Protein AF-0000000077381560 (afdb_homodimer)

Organism: NCBI:txid30044

pLDDT: mean 88.65, std 16.8, range [40.41, 98.88]

Structure (mmCIF, N/CA/C/O backbone):
data_AF-0000000077381560-model_v1
#
loop_
_entity.id
_entity.type
_entity.pdbx_description
1 polymer 'MARVEL domain-containing protein'
#
loop_
_atom_site.group_PDB
_atom_site.id
_atom_site.type_symbol
_atom_site.label_atom_id
_atom_site.label_alt_id
_atom_site.label_comp_id
_atom_site.label_asym_id
_atom_site.label_entity_id
_atom_site.label_seq_id
_atom_site.pdbx_PDB_ins_code
_atom_site.Cartn_x
_atom_site.Cartn_y
_atom_site.Cartn_z
_atom_site.occupancy
_atom_site.B_iso_or_equiv
_atom_site.auth_seq_id
_atom_site.auth_comp_id
_atom_site.auth_asym_id
_atom_site.auth_atom_id
_atom_site.pdbx_PDB_model_num
ATOM 1 N N . MET A 1 1 ? 10.578 18.156 76.75 1 40.41 1 MET A N 1
ATOM 2 C CA . MET A 1 1 ? 10.016 17.141 75.875 1 40.41 1 MET A CA 1
ATOM 3 C C . MET A 1 1 ? 10.367 17.422 74.438 1 40.41 1 MET A C 1
ATOM 5 O O . MET A 1 1 ? 10.406 18.594 74 1 40.41 1 MET A O 1
ATOM 9 N N . SER A 1 2 ? 11.094 16.453 73.438 1 48.56 2 SER A N 1
ATOM 10 C CA . SER A 1 2 ? 11.68 16.266 72.125 1 48.56 2 SER A CA 1
ATOM 11 C C . SER A 1 2 ? 10.617 16.266 71.062 1 48.56 2 SER A C 1
ATOM 13 O O . SER A 1 2 ? 10.531 15.336 70.25 1 48.56 2 SER A O 1
ATOM 15 N N . HIS A 1 3 ? 9.867 17.25 70.688 1 50.06 3 HIS A N 1
ATOM 16 C CA . HIS A 1 3 ? 8.891 17.016 69.625 1 50.06 3 HIS A CA 1
ATOM 17 C C . HIS A 1 3 ? 9.578 16.734 68.312 1 50.06 3 HIS A C 1
ATOM 19 O O . HIS A 1 3 ? 10.305 17.594 67.812 1 50.06 3 HIS A O 1
ATOM 25 N N . SER A 1 4 ? 9.898 15.414 67.938 1 51.66 4 SER A N 1
ATOM 26 C CA . SER A 1 4 ? 10.445 14.938 66.625 1 51.66 4 SER A CA 1
ATOM 27 C C . SER A 1 4 ? 9.461 15.156 65.5 1 51.66 4 SER A C 1
ATOM 29 O O . SER A 1 4 ? 8.312 14.703 65.562 1 51.66 4 SER A O 1
ATOM 31 N N . VAL A 1 5 ? 9.578 16.219 64.688 1 60.28 5 VAL A N 1
ATOM 32 C CA . VAL A 1 5 ? 8.805 16.5 63.469 1 60.28 5 VAL A CA 1
ATOM 33 C C . VAL A 1 5 ? 9.219 15.539 62.375 1 60.28 5 VAL A C 1
ATOM 35 O O . VAL A 1 5 ? 10.398 15.445 62.031 1 60.28 5 VAL A O 1
ATOM 38 N N . THR A 1 6 ? 8.555 14.352 62.219 1 46.56 6 THR A N 1
ATOM 39 C CA . THR A 1 6 ? 8.742 13.398 61.125 1 46.56 6 THR A CA 1
ATOM 40 C C . THR A 1 6 ? 8.266 13.992 59.781 1 46.56 6 THR A C 1
ATOM 42 O O . THR A 1 6 ? 7.094 14.344 59.656 1 46.56 6 THR A O 1
ATOM 45 N N . ILE A 1 7 ? 9.031 14.609 59 1 54.12 7 ILE A N 1
ATOM 46 C CA . ILE A 1 7 ? 8.75 15.078 57.625 1 54.12 7 ILE A CA 1
ATOM 47 C C . ILE A 1 7 ? 8.555 13.875 56.719 1 54.12 7 ILE A C 1
ATOM 49 O O . ILE A 1 7 ? 9.461 13.055 56.562 1 54.12 7 ILE A O 1
ATOM 53 N N . THR A 1 8 ? 7.332 13.305 56.562 1 43.94 8 THR A N 1
ATOM 54 C CA . THR A 1 8 ? 7.059 12.25 55.594 1 43.94 8 THR A CA 1
ATOM 55 C C . THR A 1 8 ? 7.125 12.789 54.156 1 43.94 8 THR A C 1
ATOM 57 O O . THR A 1 8 ? 6.383 13.711 53.812 1 43.94 8 THR A O 1
ATOM 60 N N . ARG A 1 9 ? 8.227 12.758 53.469 1 51.56 9 ARG A N 1
ATOM 61 C CA . ARG A 1 9 ? 8.32 13.078 52.062 1 51.56 9 ARG A CA 1
ATOM 62 C C . ARG A 1 9 ? 7.57 12.062 51.219 1 51.56 9 ARG A C 1
ATOM 64 O O . ARG A 1 9 ? 7.871 10.867 51.25 1 51.56 9 ARG A O 1
ATOM 71 N N . THR A 1 10 ? 6.289 12.188 51 1 46.66 10 THR A N 1
ATOM 72 C CA . THR A 1 10 ? 5.602 11.328 50.031 1 46.66 10 THR A CA 1
ATOM 73 C C . THR A 1 10 ? 6.254 11.422 48.656 1 46.66 10 THR A C 1
ATOM 75 O O . THR A 1 10 ? 6.301 12.5 48.062 1 46.66 10 THR A O 1
ATOM 78 N N . THR A 1 11 ? 7.312 10.734 48.406 1 44.41 11 THR A N 1
ATOM 79 C CA . THR A 1 11 ? 7.809 10.609 47.031 1 44.41 11 THR A CA 1
ATOM 80 C C . THR A 1 11 ? 6.75 9.992 46.125 1 44.41 11 THR A C 1
ATOM 82 O O . THR A 1 11 ? 6.246 8.906 46.406 1 44.41 11 THR A O 1
ATOM 85 N N . THR A 1 12 ? 5.695 10.727 45.688 1 44.84 12 THR A N 1
ATOM 86 C CA . THR A 1 12 ? 4.887 10.188 44.594 1 44.84 12 THR A CA 1
ATOM 87 C C . THR A 1 12 ? 5.773 9.562 43.531 1 44.84 12 THR A C 1
ATOM 89 O O . THR A 1 12 ? 6.637 10.234 42.969 1 44.84 12 THR A O 1
ATOM 92 N N . SER A 1 13 ? 6.238 8.398 43.688 1 44.41 13 SER A N 1
ATOM 93 C CA . SER A 1 13 ? 6.867 7.695 42.594 1 44.41 13 SER A CA 1
ATOM 94 C C . SER A 1 13 ? 5.984 7.734 41.344 1 44.41 13 SER A C 1
ATOM 96 O O . SER A 1 13 ? 4.828 7.312 41.375 1 44.41 13 SER A O 1
ATOM 98 N N . THR A 1 14 ? 5.848 8.883 40.656 1 46.22 14 THR A N 1
ATOM 99 C CA . THR A 1 14 ? 5.238 8.781 39.344 1 46.22 14 THR A CA 1
ATOM 100 C C . THR A 1 14 ? 5.734 7.535 38.625 1 46.22 14 THR A C 1
ATOM 102 O O . THR A 1 14 ? 6.938 7.387 38.375 1 46.22 14 THR A O 1
ATOM 105 N N . THR A 1 15 ? 5.312 6.387 39.062 1 42.81 15 THR A N 1
ATOM 106 C CA . THR A 1 15 ? 5.551 5.258 38.156 1 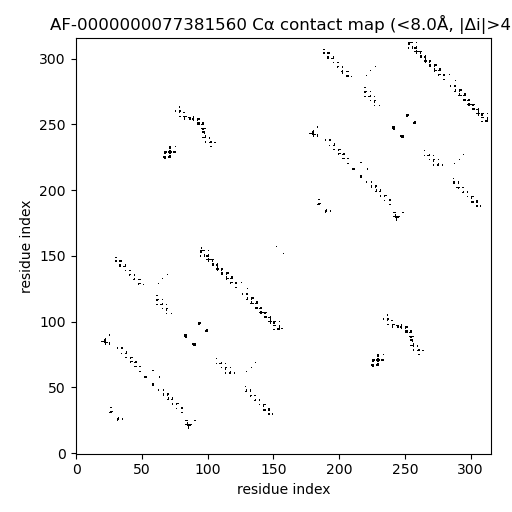42.81 15 THR A CA 1
ATOM 107 C C . THR A 1 15 ? 5.387 5.676 36.688 1 42.81 15 THR A C 1
ATOM 109 O O . THR A 1 15 ? 4.328 6.164 36.312 1 42.81 15 THR A O 1
ATOM 112 N N . ASN A 1 16 ? 6.297 6.41 36.156 1 41.84 16 ASN A N 1
ATOM 113 C CA . ASN A 1 16 ? 6.367 6.645 34.719 1 41.84 16 ASN A CA 1
ATOM 114 C C . ASN A 1 16 ? 5.969 5.402 33.906 1 41.84 16 ASN A C 1
ATOM 116 O O . ASN A 1 16 ? 6.809 4.551 33.625 1 41.84 16 ASN A O 1
ATOM 120 N N . THR A 1 17 ? 5 4.637 34.281 1 40.69 17 THR A N 1
ATOM 121 C CA . THR A 1 17 ? 4.574 3.551 33.406 1 40.69 17 THR A CA 1
ATOM 122 C C . THR A 1 17 ? 4.434 4.039 31.969 1 40.69 17 THR A C 1
ATOM 124 O O . THR A 1 17 ? 3.652 4.953 31.688 1 40.69 17 THR A O 1
ATOM 127 N N . SER A 1 18 ? 5.488 4.172 31.234 1 45.81 18 SER A N 1
ATOM 128 C CA . SER A 1 18 ? 5.52 4.492 29.812 1 45.81 18 SER A CA 1
ATOM 129 C C . SER A 1 18 ? 4.363 3.83 29.062 1 45.81 18 SER A C 1
ATOM 131 O O . SER A 1 18 ? 4.422 2.641 28.75 1 45.81 18 SER A O 1
ATOM 133 N N . TYR A 1 19 ? 3.107 3.947 29.5 1 50.31 19 TYR A N 1
ATOM 134 C CA . TYR A 1 19 ? 1.966 3.371 28.797 1 50.31 19 TYR A CA 1
ATOM 135 C C . TYR A 1 19 ? 1.865 3.918 27.375 1 50.31 19 TYR A C 1
ATOM 137 O O . TYR A 1 19 ? 2.264 5.055 27.109 1 50.31 19 TYR A O 1
ATOM 145 N N . ILE A 1 20 ? 2.031 3.039 26.375 1 58.97 20 ILE A N 1
ATOM 146 C CA . ILE A 1 20 ? 1.717 3.428 25.016 1 58.97 20 ILE A CA 1
ATOM 147 C C . ILE A 1 20 ? 0.296 3.984 24.938 1 58.97 20 ILE A C 1
ATOM 149 O O . ILE A 1 20 ? -0.656 3.326 25.375 1 58.97 20 ILE A O 1
ATOM 153 N N . VAL A 1 21 ? 0.09 5.223 25.031 1 67.38 21 VAL A N 1
ATOM 154 C CA . VAL A 1 21 ? -1.206 5.871 24.859 1 67.38 21 VAL A CA 1
ATOM 155 C C . VAL A 1 21 ? -1.712 5.645 23.438 1 67.38 21 VAL A C 1
ATOM 157 O O . VAL A 1 21 ? -1.069 6.059 22.469 1 67.38 21 VAL A O 1
ATOM 160 N N . LEU A 1 22 ? -2.629 4.684 23.312 1 75 22 LEU A N 1
ATOM 161 C CA . LEU A 1 22 ? -3.305 4.453 22.047 1 75 22 LEU A CA 1
ATOM 162 C C . LEU A 1 22 ? -4.484 5.406 21.875 1 75 22 LEU A C 1
ATOM 164 O O . LEU A 1 22 ? -5.203 5.684 22.844 1 75 22 LEU A O 1
ATOM 168 N N . ASN A 1 23 ? -4.562 6.059 20.688 1 86.12 23 ASN A N 1
ATOM 169 C CA . ASN A 1 23 ? -5.691 6.891 20.281 1 86.12 23 ASN A CA 1
ATOM 170 C C . ASN A 1 23 ? -6.926 6.047 19.984 1 86.12 23 ASN A C 1
ATOM 172 O O . ASN A 1 23 ? -7.348 5.957 18.828 1 86.12 23 ASN A O 1
ATOM 176 N N . THR A 1 24 ? -7.555 5.508 21.016 1 85.69 24 THR A N 1
ATOM 177 C CA . THR A 1 24 ? -8.719 4.66 20.797 1 85.69 24 THR A CA 1
ATOM 178 C C . THR A 1 24 ? -9.906 5.488 20.328 1 85.69 24 THR A C 1
ATOM 180 O O . THR A 1 24 ? -10.867 4.945 19.766 1 85.69 24 THR A O 1
ATOM 183 N N . GLY A 1 25 ? -9.922 6.73 20.609 1 89.06 25 GLY A N 1
ATOM 184 C CA . GLY A 1 25 ? -10.961 7.621 20.125 1 89.06 25 GLY A CA 1
ATOM 185 C C . GLY A 1 25 ? -11.109 7.605 18.609 1 89.06 25 GLY A C 1
ATOM 186 O O . GLY A 1 25 ? -12.195 7.832 18.078 1 89.06 25 GLY A O 1
ATOM 187 N N . TYR A 1 26 ? -10.023 7.266 17.984 1 92.44 26 TYR A N 1
ATOM 188 C CA . TYR A 1 26 ? -10.055 7.23 16.531 1 92.44 26 TYR A CA 1
ATOM 189 C C . TYR A 1 26 ? -10.992 6.141 16.031 1 92.44 26 TYR A C 1
ATOM 191 O O . TYR A 1 26 ? -11.648 6.305 15 1 92.44 26 TYR A O 1
ATOM 199 N N . LEU A 1 27 ? -11.125 5.059 16.734 1 93.81 27 LEU A N 1
ATOM 200 C CA . LEU A 1 27 ? -11.961 3.943 16.297 1 93.81 27 LEU A CA 1
ATOM 201 C C . LEU A 1 27 ? -13.438 4.238 16.562 1 93.81 27 LEU A C 1
ATOM 203 O O . LEU A 1 27 ? -14.312 3.467 16.156 1 93.81 27 LEU A O 1
ATOM 207 N N . LYS A 1 28 ? -13.711 5.324 17.141 1 94.44 28 LYS A N 1
ATOM 208 C CA . LYS A 1 28 ? -15.086 5.754 17.359 1 94.44 28 LYS A CA 1
ATOM 209 C C . LYS A 1 28 ? -15.547 6.703 16.25 1 94.44 28 LYS A C 1
ATOM 211 O O . LYS A 1 28 ? -16.734 6.973 16.125 1 94.44 28 LYS A O 1
ATOM 216 N N . THR A 1 29 ? -14.648 7.188 15.516 1 95.31 29 THR A N 1
ATOM 217 C CA . THR A 1 29 ? -14.984 8.047 14.391 1 95.31 29 THR A CA 1
ATOM 218 C C . THR A 1 29 ? -15.438 7.223 13.195 1 95.31 29 THR A C 1
ATOM 220 O O . THR A 1 29 ? -15.109 6.039 13.094 1 95.31 29 THR A O 1
ATOM 223 N N . PHE A 1 30 ? -16.172 7.762 12.367 1 95.88 30 PHE A N 1
ATOM 224 C CA . PHE A 1 30 ? -16.672 7.066 11.188 1 95.88 30 PHE A CA 1
ATOM 225 C C . PHE A 1 30 ? -15.516 6.652 10.273 1 95.88 30 PHE A C 1
ATOM 227 O O . PHE A 1 30 ? -15.445 5.504 9.836 1 95.88 30 PHE A O 1
ATOM 234 N N . PRO A 1 31 ? -14.562 7.551 9.977 1 96.5 31 PRO A N 1
ATOM 235 C CA . PRO A 1 31 ? -13.43 7.141 9.156 1 96.5 31 PRO A CA 1
ATOM 236 C C . PRO A 1 31 ? -12.617 6.012 9.789 1 96.5 31 PRO A C 1
ATOM 238 O O . PRO A 1 31 ? -12.125 5.129 9.078 1 96.5 31 PRO A O 1
ATOM 241 N N . GLY A 1 32 ? -12.461 6.055 11.086 1 97 32 GLY A N 1
ATOM 242 C CA . GLY A 1 32 ? -11.734 5.004 11.781 1 97 32 GLY A CA 1
ATOM 243 C C . GLY A 1 32 ? -12.406 3.645 11.672 1 97 32 GLY A C 1
ATOM 244 O O . GLY A 1 32 ? -11.742 2.637 11.438 1 97 32 GLY A O 1
ATOM 245 N N . ILE A 1 33 ? -13.688 3.633 11.844 1 97.56 33 ILE A N 1
ATOM 246 C CA . ILE A 1 33 ? -14.453 2.396 11.742 1 97.56 33 ILE A CA 1
ATOM 247 C C . ILE A 1 33 ? -14.359 1.845 10.32 1 97.56 33 ILE A C 1
ATOM 249 O O . ILE A 1 33 ? -14.211 0.637 10.125 1 97.56 33 ILE A O 1
ATOM 253 N N . LEU A 1 34 ? -14.453 2.701 9.375 1 98.12 34 LEU A N 1
ATOM 254 C CA . LEU A 1 34 ? -14.336 2.283 7.984 1 98.12 34 LEU A CA 1
ATOM 255 C C . LEU A 1 34 ? -12.992 1.617 7.723 1 98.12 34 LEU A C 1
ATOM 257 O O . LEU A 1 34 ? -12.93 0.552 7.105 1 98.12 34 LEU A O 1
ATOM 261 N N . LYS A 1 35 ? -11.953 2.225 8.18 1 98.5 35 LYS A N 1
ATOM 262 C CA . LYS A 1 35 ? -10.617 1.659 7.988 1 98.5 35 LYS A CA 1
ATOM 263 C C . LYS A 1 35 ? -10.492 0.298 8.664 1 98.5 35 LYS A C 1
ATOM 265 O O . LYS A 1 35 ? -9.82 -0.598 8.148 1 98.5 35 LYS A O 1
ATOM 270 N N . LEU A 1 36 ? -11.133 0.193 9.789 1 98.31 36 LEU 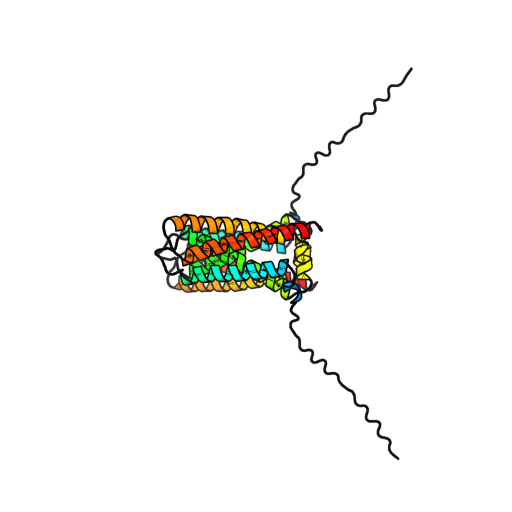A N 1
ATOM 271 C CA . LEU A 1 36 ? -11.102 -1.08 10.5 1 98.31 36 LEU A CA 1
ATOM 272 C C . LEU A 1 36 ? -11.789 -2.174 9.688 1 98.31 36 LEU A C 1
ATOM 274 O O . LEU A 1 36 ? -11.25 -3.275 9.547 1 98.31 36 LEU A O 1
ATOM 278 N N . PHE A 1 37 ? -12.938 -1.918 9.18 1 98.69 37 PHE A N 1
ATOM 279 C CA . PHE A 1 37 ? -13.664 -2.896 8.375 1 98.69 37 PHE A CA 1
ATOM 280 C C . PHE A 1 37 ? -12.898 -3.217 7.098 1 98.69 37 PHE A C 1
ATOM 282 O O . PHE A 1 37 ? -12.852 -4.371 6.672 1 98.69 37 PHE A O 1
ATOM 289 N N . GLN A 1 38 ? -12.359 -2.164 6.469 1 98.88 38 GLN A N 1
ATOM 290 C CA . GLN A 1 38 ? -11.531 -2.379 5.289 1 98.88 38 GLN A CA 1
ATOM 291 C C . GLN A 1 38 ? -10.398 -3.355 5.586 1 98.88 38 GLN A C 1
ATOM 293 O O . GLN A 1 38 ? -10.125 -4.258 4.793 1 98.88 38 GLN A O 1
ATOM 298 N N . LEU A 1 39 ? -9.781 -3.186 6.734 1 98.81 39 LEU A N 1
ATOM 299 C CA . LEU A 1 39 ? -8.664 -4.031 7.125 1 98.81 39 LEU A CA 1
ATOM 300 C C . LEU A 1 39 ? -9.125 -5.465 7.375 1 98.81 39 LEU A C 1
ATOM 302 O O . LEU A 1 39 ? -8.5 -6.414 6.898 1 98.81 39 LEU A O 1
ATOM 306 N N . ILE A 1 40 ? -10.195 -5.609 8.086 1 98.81 40 ILE A N 1
ATOM 307 C CA . ILE A 1 40 ? -10.711 -6.93 8.43 1 98.81 40 ILE A CA 1
ATOM 308 C C . ILE A 1 40 ? -11.07 -7.688 7.152 1 98.81 40 ILE A C 1
ATOM 310 O O . ILE A 1 40 ? -10.711 -8.859 6.996 1 98.81 40 ILE A O 1
ATOM 314 N N . ILE A 1 41 ? -11.75 -7.031 6.281 1 98.88 41 ILE A N 1
ATOM 315 C CA . ILE A 1 41 ? -12.133 -7.66 5.023 1 98.88 41 ILE A CA 1
ATOM 316 C C . ILE A 1 41 ? -10.883 -8 4.215 1 98.88 41 ILE A C 1
ATOM 318 O O . ILE A 1 41 ? -10.797 -9.078 3.617 1 98.88 41 ILE A O 1
ATOM 322 N N . GLY A 1 42 ? -9.914 -7.062 4.152 1 98.81 42 GLY A N 1
ATOM 323 C CA . GLY A 1 42 ? -8.656 -7.344 3.473 1 98.81 42 GLY A CA 1
ATOM 324 C C . GLY A 1 42 ? -7.957 -8.586 4 1 98.81 42 GLY A C 1
ATOM 325 O O . GLY A 1 42 ? -7.492 -9.422 3.223 1 98.81 42 GLY A O 1
ATOM 326 N N . VAL A 1 43 ? -7.902 -8.734 5.32 1 98.75 43 VAL A N 1
ATOM 327 C CA . VAL A 1 43 ? -7.281 -9.898 5.949 1 98.75 43 VAL A CA 1
ATOM 328 C C . VAL A 1 43 ? -8.031 -11.164 5.547 1 98.75 43 VAL A C 1
ATOM 330 O O . VAL A 1 43 ? -7.41 -12.188 5.238 1 98.75 43 VAL A O 1
ATOM 333 N N . ALA A 1 44 ? -9.328 -11.102 5.527 1 98.69 44 ALA A N 1
ATOM 334 C CA . ALA A 1 44 ? -10.133 -12.25 5.141 1 98.69 44 ALA A CA 1
ATOM 335 C C . ALA A 1 44 ? -9.836 -12.68 3.707 1 98.69 44 ALA A C 1
ATOM 337 O O . ALA A 1 44 ? -9.609 -13.859 3.438 1 98.69 44 ALA A O 1
ATOM 338 N N . VAL A 1 45 ? -9.805 -11.711 2.775 1 98.69 45 VAL A N 1
ATOM 339 C CA . VAL A 1 45 ? -9.578 -12.008 1.363 1 98.69 45 VAL A CA 1
ATOM 340 C C . VAL A 1 45 ? -8.188 -12.609 1.174 1 98.69 45 VAL A C 1
ATOM 342 O O . VAL A 1 45 ? -8.031 -13.633 0.504 1 98.69 45 VAL A O 1
ATOM 345 N N . VAL A 1 46 ? -7.172 -12.008 1.789 1 98.5 46 VAL A N 1
ATOM 346 C CA . VAL A 1 46 ? -5.797 -12.477 1.644 1 98.5 46 VAL A CA 1
ATOM 347 C C . VAL A 1 46 ? -5.656 -13.875 2.24 1 98.5 46 VAL A C 1
ATOM 349 O O . VAL A 1 46 ? -4.957 -14.727 1.686 1 98.5 46 VAL A O 1
ATOM 352 N N . THR A 1 47 ? -6.332 -14.078 3.402 1 98.12 47 THR A N 1
ATOM 353 C CA . THR A 1 47 ? -6.289 -15.391 4.035 1 98.12 47 THR A CA 1
ATOM 354 C C . THR A 1 47 ? -6.91 -16.453 3.131 1 98.12 47 THR A C 1
ATOM 356 O O . THR A 1 47 ? -6.352 -17.531 2.961 1 98.12 47 THR A O 1
ATOM 359 N N . ILE A 1 48 ? -8.016 -16.172 2.504 1 97.06 48 ILE A N 1
ATOM 360 C CA . ILE A 1 48 ? -8.695 -17.094 1.597 1 97.06 48 ILE A CA 1
ATOM 361 C C . ILE A 1 48 ? -7.773 -17.422 0.427 1 97.06 48 ILE A C 1
ATOM 363 O O . ILE A 1 48 ? -7.625 -18.594 0.065 1 97.06 48 ILE A O 1
ATOM 367 N N . LEU A 1 49 ? -7.148 -16.453 -0.188 1 96.19 49 LEU A N 1
ATOM 368 C CA . LEU A 1 49 ? -6.285 -16.656 -1.344 1 96.19 49 LEU A CA 1
ATOM 369 C C . LEU A 1 49 ? -5.02 -17.422 -0.946 1 96.19 49 LEU A C 1
ATOM 371 O O . LEU A 1 49 ? -4.543 -18.281 -1.694 1 96.19 49 LEU A O 1
ATOM 375 N N . ALA A 1 50 ? -4.539 -17.156 0.295 1 95.5 50 ALA A N 1
ATOM 376 C CA . ALA A 1 50 ? -3.326 -17.812 0.779 1 95.5 50 ALA A CA 1
ATOM 377 C C . ALA A 1 50 ? -3.561 -19.297 1.014 1 95.5 50 ALA A C 1
ATOM 379 O O . ALA A 1 50 ? -2.711 -20.125 0.68 1 95.5 50 ALA A O 1
ATOM 380 N N . ILE A 1 51 ? -4.668 -19.656 1.532 1 94.75 51 ILE A N 1
ATOM 381 C CA . ILE A 1 51 ? -4.984 -21.047 1.847 1 94.75 51 ILE A CA 1
ATOM 382 C C . ILE A 1 51 ? -5.172 -21.828 0.555 1 94.75 51 ILE A C 1
ATOM 384 O O . ILE A 1 51 ? -4.824 -23.016 0.489 1 94.75 51 ILE A O 1
ATOM 388 N N . ASN A 1 52 ? -5.602 -21.188 -0.501 1 91.25 52 ASN A N 1
ATOM 389 C CA . ASN A 1 52 ? -5.914 -21.891 -1.745 1 91.25 52 ASN A CA 1
ATOM 390 C C . ASN A 1 52 ? -4.789 -21.734 -2.768 1 91.25 52 ASN A C 1
ATOM 392 O O . ASN A 1 52 ? -4.961 -22.078 -3.939 1 91.25 52 ASN A O 1
ATOM 396 N N . TYR A 1 53 ? -3.719 -21.172 -2.373 1 87.38 53 TYR A N 1
ATOM 397 C CA . TYR A 1 53 ? -2.619 -20.859 -3.277 1 87.38 53 TYR A CA 1
ATOM 398 C C . TYR A 1 53 ? -2.049 -22.125 -3.914 1 87.38 53 TYR A C 1
ATOM 400 O O . TYR A 1 53 ? -1.673 -22.109 -5.09 1 87.38 53 TYR A O 1
ATOM 408 N N . ASN A 1 54 ? -2.02 -23.234 -3.279 1 82.38 54 ASN A N 1
ATOM 409 C CA . ASN A 1 54 ? -1.403 -24.453 -3.783 1 82.38 54 ASN A CA 1
ATOM 410 C C . ASN A 1 54 ? -2.348 -25.219 -4.703 1 82.38 54 ASN A C 1
ATOM 412 O O . ASN A 1 54 ? -1.979 -26.266 -5.258 1 82.38 54 ASN A O 1
ATOM 416 N N . ASN A 1 55 ? -3.459 -24.641 -4.871 1 78.62 55 ASN A N 1
ATOM 417 C CA . ASN A 1 55 ? -4.387 -25.266 -5.801 1 78.62 55 ASN A CA 1
ATOM 418 C C . ASN A 1 55 ? -4.141 -24.812 -7.238 1 78.62 55 ASN A C 1
ATOM 420 O O . ASN A 1 55 ? -4.844 -23.938 -7.742 1 78.62 55 ASN A O 1
ATOM 424 N N . THR A 1 56 ? -3.254 -25.469 -7.93 1 72 56 THR A N 1
ATOM 425 C CA . THR A 1 56 ? -2.719 -25.062 -9.227 1 72 56 THR A CA 1
ATOM 426 C C . THR A 1 56 ? -3.807 -25.094 -10.289 1 72 56 THR A C 1
ATOM 428 O O . THR A 1 56 ? -3.715 -24.391 -11.305 1 72 56 THR A O 1
ATOM 431 N N . ARG A 1 57 ? -4.805 -25.859 -10.078 1 73.75 57 ARG A N 1
ATOM 432 C CA . ARG A 1 57 ? -5.867 -26.016 -11.062 1 73.75 57 ARG A CA 1
ATOM 433 C C . ARG A 1 57 ? -6.629 -24.703 -11.258 1 73.75 57 ARG A C 1
ATOM 435 O O . ARG A 1 57 ? -7.082 -24.406 -12.359 1 73.75 57 ARG A O 1
ATOM 442 N N . TYR A 1 58 ? -6.594 -23.844 -10.227 1 72.5 58 TYR A N 1
ATOM 443 C CA . TYR A 1 58 ? -7.48 -22.688 -10.266 1 72.5 58 TYR A CA 1
ATOM 444 C C . TYR A 1 58 ? -6.684 -21.391 -10.25 1 72.5 58 TYR A C 1
ATOM 446 O O . TYR A 1 58 ? -7.176 -20.359 -10.695 1 72.5 58 TYR A O 1
ATOM 454 N N . TYR A 1 59 ? -5.512 -21.594 -9.812 1 80.06 59 TYR A N 1
ATOM 455 C CA . TYR A 1 59 ? -4.723 -20.391 -9.641 1 80.06 59 TYR A CA 1
ATOM 456 C C . TYR A 1 59 ? -4.215 -19.875 -10.977 1 80.06 59 TYR A C 1
ATOM 458 O O . TYR A 1 59 ? -3.689 -20.641 -11.789 1 80.06 59 TYR A O 1
ATOM 466 N N . GLY A 1 60 ? -4.551 -18.625 -11.297 1 86.62 60 GLY A N 1
ATOM 467 C CA . GLY A 1 60 ? -4.191 -17.984 -12.555 1 86.62 60 GLY A CA 1
ATOM 468 C C . GLY A 1 60 ? -3.93 -16.5 -12.406 1 86.62 60 GLY A C 1
ATOM 469 O O . GLY A 1 60 ? -3.771 -16 -11.297 1 86.62 60 GLY A O 1
ATOM 470 N N . PRO A 1 61 ? -3.748 -15.844 -13.57 1 90.62 61 PRO A 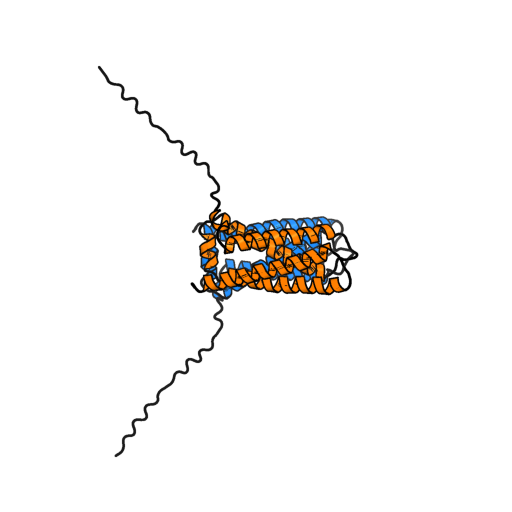N 1
ATOM 471 C CA . PRO A 1 61 ? -3.393 -14.422 -13.547 1 90.62 61 PRO A CA 1
ATOM 472 C C . PRO A 1 61 ? -4.453 -13.555 -12.867 1 90.62 61 PRO A C 1
ATOM 474 O O . PRO A 1 61 ? -4.125 -12.547 -12.242 1 90.62 61 PRO A O 1
ATOM 477 N N . GLN A 1 62 ? -5.707 -13.906 -12.984 1 93.25 62 GLN A N 1
ATOM 478 C CA . GLN A 1 62 ? -6.781 -13.125 -12.383 1 93.25 62 GLN A CA 1
ATOM 479 C C . GLN A 1 62 ? -6.773 -13.266 -10.859 1 93.25 62 GLN A C 1
ATOM 481 O O . GLN A 1 62 ? -7.031 -12.297 -10.148 1 93.25 62 GLN A O 1
ATOM 486 N N . ASP A 1 63 ? -6.48 -14.453 -10.375 1 93.31 63 ASP A N 1
ATOM 487 C CA . ASP A 1 63 ? -6.348 -14.688 -8.938 1 93.31 63 ASP A CA 1
ATOM 488 C C . ASP A 1 63 ? -5.152 -13.93 -8.367 1 93.31 63 ASP A C 1
ATOM 490 O O . ASP A 1 63 ? -5.238 -13.359 -7.277 1 93.31 63 ASP A O 1
ATOM 494 N N . LEU A 1 64 ? -4.09 -14.008 -9.172 1 94.62 64 LEU A N 1
ATOM 495 C CA . LEU A 1 64 ? -2.885 -13.305 -8.75 1 94.62 64 LEU A CA 1
ATOM 496 C C . LEU A 1 64 ? -3.141 -11.805 -8.641 1 94.62 64 LEU A C 1
ATOM 498 O O . LEU A 1 64 ? -2.729 -11.164 -7.668 1 94.62 64 LEU A O 1
ATOM 502 N N . PHE A 1 65 ? -3.795 -11.305 -9.602 1 97.38 65 PHE A N 1
ATOM 503 C CA . PHE A 1 65 ? -4.102 -9.875 -9.609 1 97.38 65 PHE A CA 1
ATOM 504 C C . PHE A 1 65 ? -4.906 -9.492 -8.375 1 97.38 65 PHE A C 1
ATOM 506 O O . PHE A 1 65 ? -4.598 -8.5 -7.711 1 97.38 65 PHE A O 1
ATOM 513 N N . HIS A 1 66 ? -5.887 -10.234 -8.07 1 98.12 66 HIS A N 1
ATOM 514 C CA . HIS A 1 66 ? -6.715 -9.953 -6.902 1 98.12 66 HIS A CA 1
ATOM 515 C C . HIS A 1 66 ? -5.914 -10.102 -5.609 1 98.12 66 HIS A C 1
ATOM 517 O O . HIS A 1 66 ? -6.117 -9.336 -4.66 1 98.12 66 HIS A O 1
ATOM 523 N N . TYR A 1 67 ? -5.082 -11.023 -5.578 1 97.88 67 TYR A N 1
ATOM 524 C CA . TYR A 1 67 ? -4.199 -11.242 -4.438 1 97.88 67 TYR A CA 1
ATOM 525 C C . TYR A 1 67 ? -3.285 -10.039 -4.219 1 97.88 67 TYR A C 1
ATOM 527 O O . TYR A 1 67 ? -3.141 -9.562 -3.09 1 97.88 67 TYR A O 1
ATOM 535 N N . LEU A 1 68 ? -2.699 -9.539 -5.289 1 98.19 68 LEU A N 1
ATOM 536 C CA . LEU A 1 68 ? -1.803 -8.383 -5.238 1 98.19 68 LEU A CA 1
ATOM 537 C C . LEU A 1 68 ? -2.529 -7.152 -4.707 1 98.19 68 LEU A C 1
ATOM 539 O O . LEU A 1 68 ? -2.033 -6.477 -3.805 1 98.19 68 LEU A O 1
ATOM 543 N N . MET A 1 69 ? -3.688 -6.949 -5.191 1 98.81 69 MET A N 1
ATOM 544 C CA . MET A 1 69 ? -4.414 -5.742 -4.805 1 98.81 69 MET A CA 1
ATOM 545 C C . MET A 1 69 ? -4.918 -5.848 -3.371 1 98.81 69 MET A C 1
ATOM 547 O O . MET A 1 69 ? -4.816 -4.891 -2.6 1 98.81 69 MET A O 1
ATOM 551 N N . SER A 1 70 ? -5.438 -6.98 -3.051 1 98.69 70 SER A N 1
ATOM 552 C CA . SER A 1 70 ? -5.961 -7.152 -1.698 1 98.69 70 SER A CA 1
ATOM 553 C C . SER A 1 70 ? -4.852 -7.02 -0.658 1 98.69 70 SER A C 1
ATOM 555 O O . SER A 1 70 ? -5.043 -6.383 0.381 1 98.69 70 SER A O 1
ATOM 557 N N . THR A 1 71 ? -3.721 -7.551 -0.905 1 98.69 71 THR A N 1
ATOM 558 C CA . THR A 1 71 ? -2.594 -7.457 0.016 1 98.69 71 THR A CA 1
ATOM 559 C C . THR A 1 71 ? -2.102 -6.02 0.126 1 98.69 71 THR A C 1
ATOM 561 O O . THR A 1 71 ? -1.814 -5.539 1.225 1 98.69 71 THR A O 1
ATOM 564 N N . THR A 1 72 ? -2.029 -5.398 -1.045 1 98.75 72 THR A N 1
ATOM 565 C CA . THR A 1 72 ? -1.567 -4.016 -1.104 1 98.75 72 THR A CA 1
ATOM 566 C C . THR A 1 72 ? -2.412 -3.123 -0.199 1 98.75 72 THR A C 1
ATOM 568 O O . THR A 1 72 ? -1.878 -2.402 0.647 1 98.75 72 THR A O 1
ATOM 571 N N . PHE A 1 73 ? -3.672 -3.223 -0.339 1 98.81 73 PHE A N 1
ATOM 572 C CA . PHE A 1 73 ? -4.523 -2.264 0.358 1 98.81 73 PHE A CA 1
ATOM 573 C C . PHE A 1 73 ? -4.816 -2.734 1.777 1 98.81 73 PHE A C 1
ATOM 575 O O . PHE A 1 73 ? -5.199 -1.936 2.635 1 98.81 73 PHE A O 1
ATOM 582 N N . MET A 1 74 ? -4.594 -4.039 2.006 1 98.81 74 MET A N 1
ATOM 583 C CA . MET A 1 74 ? -4.613 -4.504 3.389 1 98.81 74 MET A CA 1
ATOM 584 C C . MET A 1 74 ? -3.453 -3.91 4.18 1 98.81 74 MET A C 1
ATOM 586 O O . MET A 1 74 ? -3.654 -3.342 5.254 1 98.81 74 MET A O 1
ATOM 590 N N . ILE A 1 75 ? -2.246 -4.016 3.666 1 98.81 75 ILE A N 1
ATOM 591 C CA . ILE A 1 75 ? -1.048 -3.537 4.344 1 98.81 75 ILE A CA 1
ATOM 592 C C . ILE A 1 75 ? -1.078 -2.014 4.43 1 98.81 75 ILE A C 1
ATOM 594 O O . ILE A 1 75 ? -0.759 -1.437 5.473 1 98.81 75 ILE A O 1
ATOM 598 N N . GLY A 1 76 ? -1.479 -1.38 3.322 1 98.69 76 GLY A N 1
ATOM 599 C CA . GLY A 1 76 ? -1.588 0.07 3.338 1 98.69 76 GLY A CA 1
ATOM 600 C C . GLY A 1 76 ? -2.547 0.584 4.395 1 98.69 76 GLY A C 1
ATOM 601 O O . GLY A 1 76 ? -2.229 1.525 5.125 1 98.69 76 GLY A O 1
ATOM 602 N N . THR A 1 77 ? -3.688 0.011 4.445 1 98.81 77 THR A N 1
ATOM 603 C CA . THR A 1 77 ? -4.691 0.418 5.422 1 98.81 77 THR A CA 1
ATOM 604 C C . THR A 1 77 ? -4.219 0.11 6.844 1 98.81 77 THR A C 1
ATOM 606 O O . THR A 1 77 ? -4.496 0.871 7.773 1 98.81 77 THR A O 1
ATOM 609 N N . PHE A 1 78 ? -3.561 -0.987 6.984 1 98.75 78 PHE A N 1
ATOM 610 C CA . PHE A 1 78 ? -2.988 -1.314 8.281 1 98.75 78 PHE A CA 1
ATOM 611 C C . PHE A 1 78 ? -2.039 -0.216 8.75 1 98.75 78 PHE A C 1
ATOM 613 O O . PHE A 1 78 ? -2.107 0.225 9.898 1 98.75 78 PHE A O 1
ATOM 620 N N . CYS A 1 79 ? -1.147 0.237 7.863 1 98.44 79 CYS A N 1
ATOM 621 C CA . CYS A 1 79 ? -0.19 1.282 8.203 1 98.44 79 CYS A CA 1
ATOM 622 C C . CYS A 1 79 ? -0.905 2.582 8.555 1 98.44 79 CYS A C 1
ATOM 624 O O . CYS A 1 79 ? -0.522 3.27 9.508 1 98.44 79 CYS A O 1
ATOM 626 N N . LEU A 1 80 ? -1.931 2.887 7.785 1 98.38 80 LEU A N 1
ATOM 627 C CA . LEU A 1 80 ? -2.695 4.102 8.031 1 98.38 80 LEU A CA 1
ATOM 628 C C . LEU A 1 80 ? -3.412 4.035 9.375 1 98.38 80 LEU A C 1
ATOM 630 O O . LEU A 1 80 ? -3.34 4.977 10.164 1 98.38 80 LEU A O 1
ATOM 634 N N . LEU A 1 81 ? -4.043 2.945 9.617 1 98.06 81 LEU A N 1
ATOM 635 C CA . LEU A 1 81 ? -4.773 2.764 10.867 1 98.06 81 LEU A CA 1
ATOM 636 C C . LEU A 1 81 ? -3.816 2.746 12.055 1 98.06 81 LEU A C 1
ATOM 638 O O . LEU A 1 81 ? -4.094 3.359 13.094 1 98.06 81 LEU A O 1
ATOM 642 N N . LEU A 1 82 ? -2.727 2.076 11.898 1 97.25 82 LEU A N 1
ATOM 643 C CA . LEU A 1 82 ? -1.719 2.025 12.953 1 97.25 82 LEU A CA 1
ATOM 644 C C . LEU A 1 82 ? -1.218 3.424 13.297 1 97.25 82 LEU A C 1
ATOM 646 O O . LEU A 1 82 ? -1.058 3.76 14.469 1 97.25 82 LEU A O 1
ATOM 650 N N . ALA A 1 83 ? -0.982 4.227 12.344 1 97.62 83 ALA A N 1
ATOM 651 C CA . ALA A 1 83 ? -0.497 5.59 12.547 1 97.62 83 ALA A CA 1
ATOM 652 C C . ALA A 1 83 ? -1.521 6.43 13.305 1 97.62 83 ALA A C 1
ATOM 654 O O . ALA A 1 83 ? -1.167 7.164 14.234 1 97.62 83 ALA A O 1
ATOM 655 N N . CYS A 1 84 ? -2.777 6.301 12.93 1 96.75 84 CYS A N 1
ATOM 656 C CA . CYS A 1 84 ? -3.828 7.086 13.562 1 96.75 84 CYS A CA 1
ATOM 657 C C . CYS A 1 84 ? -4.066 6.617 14.992 1 96.75 84 CYS A C 1
ATOM 659 O O . CYS A 1 84 ? -4.492 7.402 15.844 1 96.75 84 CYS A O 1
ATOM 661 N N . LEU A 1 85 ? -3.748 5.391 15.273 1 95.56 85 LEU A N 1
ATOM 662 C CA . LEU A 1 85 ? -3.955 4.844 16.609 1 95.56 85 LEU A CA 1
ATOM 663 C C . LEU A 1 85 ? -2.775 5.168 17.516 1 95.56 85 LEU A C 1
ATOM 665 O O . LEU A 1 85 ? -2.938 5.297 18.734 1 95.56 85 LEU A O 1
ATOM 669 N N . THR A 1 86 ? -1.583 5.336 16.953 1 94.75 86 THR A N 1
ATOM 670 C CA . THR A 1 86 ? -0.383 5.543 17.75 1 94.75 86 THR A CA 1
ATOM 671 C C . THR A 1 86 ? -0.136 7.031 17.984 1 94.75 86 THR A C 1
ATOM 673 O O . THR A 1 86 ? 0.643 7.41 18.859 1 94.75 86 THR A O 1
ATOM 676 N N . SER A 1 87 ? -0.769 7.852 17.188 1 93.75 87 SER A N 1
ATOM 677 C CA . SER A 1 87 ? -0.6 9.297 17.312 1 93.75 87 SER A CA 1
ATOM 678 C C . SER A 1 87 ? -1.943 10.016 17.25 1 93.75 87 SER A C 1
ATOM 680 O O . SER A 1 87 ? -2.719 9.828 16.312 1 93.75 87 SER A O 1
ATOM 682 N N . LEU A 1 88 ? -2.168 10.891 18.156 1 90.06 88 LEU A N 1
ATOM 683 C CA . LEU A 1 88 ? -3.43 11.617 18.266 1 90.06 88 LEU A CA 1
ATOM 684 C C . LEU A 1 88 ? -3.557 12.656 17.156 1 90.06 88 LEU A C 1
ATOM 686 O O . LEU A 1 88 ? -4.664 12.945 16.703 1 90.06 88 LEU A O 1
ATOM 690 N N . SER A 1 89 ? -2.457 13.203 16.766 1 92.12 89 SER A N 1
ATOM 691 C CA . SER A 1 89 ? -2.49 14.305 15.805 1 92.12 89 SER A CA 1
ATOM 692 C C . SER A 1 89 ? -2.549 13.789 14.375 1 92.12 89 SER A C 1
ATOM 694 O O . SER A 1 89 ? -2.949 14.516 13.461 1 92.12 89 SER A O 1
ATOM 696 N N . THR A 1 90 ? -2.17 12.508 14.188 1 95.19 90 THR A N 1
ATOM 697 C CA . THR A 1 90 ? -2.018 11.977 12.836 1 95.19 90 THR A CA 1
ATOM 698 C C . THR A 1 90 ? -3.359 11.953 12.109 1 95.19 90 THR A C 1
ATOM 700 O O . THR A 1 90 ? -3.451 12.359 10.953 1 95.19 90 THR A O 1
ATOM 703 N N . GLY A 1 91 ? -4.43 11.586 12.773 1 93.06 91 GLY A N 1
ATOM 704 C CA . GLY A 1 91 ? -5.746 11.5 12.156 1 93.06 91 GLY A CA 1
ATOM 705 C C . GLY A 1 91 ? -6.223 12.828 11.594 1 93.06 91 GLY A C 1
ATOM 706 O O . GLY A 1 91 ? -6.723 12.891 10.469 1 93.06 91 GLY A O 1
ATOM 707 N N . GLY A 1 92 ? -6.027 13.844 12.375 1 93.75 92 GLY A N 1
ATOM 708 C CA . GLY A 1 92 ? -6.445 15.172 11.945 1 93.75 92 GLY A CA 1
ATOM 709 C C . GLY A 1 92 ? -5.562 15.758 10.859 1 93.75 92 GLY A C 1
ATOM 710 O O . GLY A 1 92 ? -6.051 16.422 9.945 1 93.75 92 GLY A O 1
ATOM 711 N N . LEU A 1 93 ? -4.309 15.508 10.906 1 95 93 LEU A N 1
ATOM 712 C CA . LEU A 1 93 ? -3.365 16.078 9.953 1 95 93 LEU A CA 1
ATOM 713 C C . LEU A 1 93 ? -3.502 15.406 8.586 1 95 93 LEU A C 1
ATOM 715 O O . LEU A 1 93 ? -3.523 16.078 7.559 1 95 93 LEU A O 1
ATOM 719 N N . ILE A 1 94 ? -3.609 14.109 8.617 1 95.81 94 ILE A N 1
ATOM 720 C CA . ILE A 1 94 ? -3.662 13.375 7.355 1 95.81 94 ILE A CA 1
ATOM 721 C C . ILE A 1 94 ? -4.977 13.68 6.641 1 95.81 94 ILE A C 1
ATOM 723 O O . ILE A 1 94 ? -5.027 13.719 5.406 1 95.81 94 ILE A O 1
ATOM 727 N N . ALA A 1 95 ? -6.039 13.984 7.449 1 94.81 95 ALA A N 1
ATOM 728 C CA . ALA A 1 95 ? -7.344 14.305 6.879 1 94.81 95 ALA A CA 1
ATOM 729 C C . ALA A 1 95 ? -7.293 15.609 6.094 1 94.81 95 ALA A C 1
ATOM 731 O O . ALA A 1 95 ? -8.133 15.852 5.219 1 94.81 95 ALA A O 1
ATOM 732 N N . LYS A 1 96 ? -6.293 16.359 6.363 1 94.62 96 LYS A N 1
ATOM 733 C CA . LYS A 1 96 ? -6.133 17.656 5.699 1 94.62 96 LYS A CA 1
ATOM 734 C C . LYS A 1 96 ? -5.254 17.531 4.461 1 94.62 96 LYS A C 1
ATOM 736 O O . LYS A 1 96 ? -5.02 18.516 3.758 1 94.62 96 LYS A O 1
ATOM 741 N N . THR A 1 97 ? -4.855 16.406 4.16 1 95.56 97 THR A N 1
ATOM 742 C CA . THR A 1 97 ? -4.055 16.156 2.967 1 95.56 97 THR A CA 1
ATOM 743 C C . THR A 1 97 ? -4.891 15.484 1.882 1 95.56 97 THR A C 1
ATOM 745 O O . THR A 1 97 ? -5.891 14.828 2.18 1 95.56 97 THR A O 1
ATOM 748 N N . ILE A 1 98 ? -4.461 15.664 0.684 1 96.69 98 ILE A N 1
ATOM 749 C CA . ILE A 1 98 ? -5.152 15.016 -0.427 1 96.69 98 ILE A CA 1
ATOM 750 C C . ILE A 1 98 ? -4.793 13.539 -0.473 1 96.69 98 ILE A C 1
ATOM 752 O O . ILE A 1 98 ? -5.391 12.766 -1.23 1 96.69 98 ILE A O 1
ATOM 756 N N . TYR A 1 99 ? -3.82 13.039 0.306 1 97.5 99 TYR A N 1
ATOM 757 C CA . TYR A 1 99 ? -3.33 11.664 0.291 1 97.5 99 TYR A CA 1
ATOM 758 C C . TYR A 1 99 ? -4.469 10.68 0.508 1 97.5 99 TYR A C 1
ATOM 760 O O . TYR A 1 99 ? -4.59 9.695 -0.22 1 97.5 99 TYR A O 1
ATOM 768 N N . GLU A 1 100 ? -5.305 10.93 1.469 1 97.94 100 GLU A N 1
ATOM 769 C CA . GLU A 1 100 ? -6.375 9.984 1.779 1 97.94 100 GLU A CA 1
ATOM 770 C C . GLU A 1 100 ? -7.34 9.836 0.606 1 97.94 100 GLU A C 1
ATOM 772 O O . GLU A 1 100 ? -7.781 8.727 0.292 1 97.94 100 GLU A O 1
ATOM 777 N N . LEU A 1 101 ? -7.66 10.953 0.05 1 97.5 101 LEU A N 1
ATOM 778 C CA . LEU A 1 101 ? -8.555 10.898 -1.099 1 97.5 101 LEU A CA 1
ATOM 779 C C . LEU A 1 101 ? -7.953 10.062 -2.219 1 97.5 101 LEU A C 1
ATOM 781 O O . LEU A 1 101 ? -8.617 9.18 -2.768 1 97.5 101 LEU A O 1
ATOM 785 N N . ILE A 1 102 ? -6.723 10.297 -2.537 1 98.31 102 ILE A N 1
ATOM 786 C CA . ILE A 1 102 ? -6.035 9.578 -3.602 1 98.31 102 ILE A CA 1
ATOM 787 C C . ILE A 1 102 ? -5.953 8.094 -3.248 1 98.31 102 ILE A C 1
ATOM 789 O O . ILE A 1 102 ? -6.309 7.23 -4.059 1 98.31 102 ILE A O 1
ATOM 793 N N . TYR A 1 103 ? -5.5 7.793 -2.041 1 98.56 103 TYR A N 1
ATOM 794 C CA . TYR A 1 103 ? -5.293 6.418 -1.598 1 98.56 103 TYR A CA 1
ATOM 795 C C . TYR A 1 103 ? -6.59 5.621 -1.684 1 98.56 103 TYR A C 1
ATOM 797 O O . TYR A 1 103 ? -6.617 4.523 -2.248 1 98.56 103 TYR A O 1
ATOM 805 N N . HIS A 1 104 ? -7.652 6.133 -1.155 1 98.81 104 HIS A N 1
ATOM 806 C CA . HIS A 1 104 ? -8.914 5.402 -1.108 1 98.81 104 HIS A CA 1
ATOM 807 C C . HIS A 1 104 ? -9.539 5.285 -2.498 1 98.81 104 HIS A C 1
ATOM 809 O O . HIS A 1 104 ? -10.188 4.285 -2.807 1 98.81 104 HIS A O 1
ATOM 815 N N . THR A 1 105 ? -9.375 6.273 -3.328 1 98.69 105 THR A N 1
ATOM 816 C CA . THR A 1 105 ? -9.875 6.199 -4.695 1 98.69 105 THR A CA 1
ATOM 817 C C . THR A 1 105 ? -9.148 5.117 -5.484 1 98.69 105 THR A C 1
ATOM 819 O O . THR A 1 105 ? -9.773 4.289 -6.145 1 98.69 105 THR A O 1
ATOM 822 N N . VAL A 1 106 ? -7.816 5.148 -5.379 1 98.75 106 VAL A N 1
ATOM 823 C CA . VAL A 1 106 ? -7.012 4.156 -6.082 1 98.75 106 VAL A CA 1
ATOM 824 C C . VAL A 1 106 ? -7.363 2.756 -5.578 1 98.75 106 VAL A C 1
ATOM 826 O O . VAL A 1 106 ? -7.504 1.821 -6.371 1 98.75 106 VAL A O 1
ATOM 829 N N . ALA A 1 107 ? -7.496 2.637 -4.262 1 98.81 107 ALA A N 1
ATOM 830 C CA . ALA A 1 107 ? -7.871 1.354 -3.672 1 98.81 107 ALA A CA 1
ATOM 831 C C . ALA A 1 107 ? -9.211 0.872 -4.219 1 98.81 107 ALA A C 1
ATOM 833 O O . ALA A 1 107 ? -9.344 -0.287 -4.621 1 98.81 107 ALA A O 1
ATOM 834 N N . ALA A 1 108 ? -10.203 1.74 -4.293 1 98.81 108 ALA A N 1
ATOM 835 C CA . ALA A 1 108 ? -11.531 1.378 -4.781 1 98.81 108 ALA A CA 1
ATOM 836 C C . ALA A 1 108 ? -11.477 0.921 -6.238 1 98.81 108 ALA A C 1
ATOM 838 O O . ALA A 1 108 ? -12 -0.141 -6.582 1 98.81 108 ALA A O 1
ATOM 839 N N . LEU A 1 109 ? -10.781 1.648 -7.035 1 98.81 109 LEU A N 1
ATOM 840 C CA . LEU A 1 109 ? -10.719 1.363 -8.469 1 98.81 109 LEU A CA 1
ATOM 841 C C . LEU A 1 109 ? -10.008 0.043 -8.727 1 98.81 109 LEU A C 1
ATOM 843 O O . LEU A 1 109 ? -10.484 -0.786 -9.508 1 98.81 109 LEU A O 1
ATOM 847 N N . LEU A 1 110 ? -8.891 -0.159 -8.125 1 98.88 110 LEU A N 1
ATOM 848 C CA . LEU A 1 110 ? -8.109 -1.36 -8.383 1 98.88 110 LEU A CA 1
ATOM 849 C C . LEU A 1 110 ? -8.797 -2.594 -7.809 1 98.88 110 LEU A C 1
ATOM 851 O O . LEU A 1 110 ? -8.727 -3.678 -8.398 1 98.88 110 LEU A O 1
ATOM 855 N N . LEU A 1 111 ? -9.43 -2.404 -6.652 1 98.88 111 LEU A N 1
ATOM 856 C CA . LEU A 1 111 ? -10.133 -3.541 -6.074 1 98.88 111 LEU A CA 1
ATOM 857 C C . LEU A 1 111 ? -11.367 -3.895 -6.902 1 98.88 111 LEU A C 1
ATOM 859 O O . LEU A 1 111 ? -11.734 -5.066 -7.008 1 98.88 111 LEU A O 1
ATOM 863 N N . ILE A 1 112 ? -12.047 -2.895 -7.469 1 98.88 112 ILE A N 1
ATOM 864 C CA . ILE A 1 112 ? -13.148 -3.182 -8.375 1 98.88 112 ILE A CA 1
ATOM 865 C C . ILE A 1 112 ? -12.641 -3.961 -9.586 1 98.88 112 ILE A C 1
ATOM 867 O O . ILE A 1 112 ? -13.211 -4.988 -9.961 1 98.88 112 ILE A O 1
ATOM 871 N N . ALA A 1 113 ? -11.609 -3.484 -10.172 1 98.75 113 ALA A N 1
ATOM 872 C CA . ALA A 1 113 ? -11.047 -4.129 -11.352 1 98.75 113 ALA A CA 1
ATOM 873 C C . ALA A 1 113 ? -10.609 -5.559 -11.047 1 98.75 113 ALA A C 1
ATOM 875 O O . ALA A 1 113 ? -10.953 -6.488 -11.781 1 98.75 113 ALA A O 1
ATOM 876 N N . SER A 1 114 ? -9.836 -5.723 -9.969 1 98.44 114 SER A N 1
ATOM 877 C CA . SER A 1 114 ? -9.328 -7.055 -9.656 1 98.44 114 SER A CA 1
ATOM 878 C C . SER A 1 114 ? -10.461 -8.008 -9.289 1 98.44 114 SER A C 1
ATOM 880 O O . SER A 1 114 ? -10.438 -9.18 -9.672 1 98.44 114 SER A O 1
ATOM 882 N N . SER A 1 115 ? -11.461 -7.539 -8.531 1 98.62 115 SER A N 1
ATOM 883 C CA . SER A 1 115 ? -12.602 -8.367 -8.141 1 98.62 115 SER A CA 1
ATOM 884 C C . SER A 1 115 ? -13.445 -8.75 -9.352 1 98.62 115 SER A C 1
ATOM 886 O O . SER A 1 115 ? -13.852 -9.906 -9.492 1 98.62 115 SER A O 1
ATOM 888 N N . ALA A 1 116 ? -13.695 -7.812 -10.211 1 98.06 116 ALA A N 1
ATOM 889 C CA . ALA A 1 116 ? -14.484 -8.078 -11.406 1 98.06 116 ALA A CA 1
ATOM 890 C C . ALA A 1 116 ? -13.805 -9.109 -12.297 1 98.06 116 ALA A C 1
ATOM 892 O O . ALA A 1 116 ? -14.445 -10.055 -12.773 1 98.06 116 ALA A O 1
ATOM 893 N N . LEU A 1 117 ? -12.523 -8.922 -12.539 1 97.31 117 LEU A N 1
ATOM 894 C CA . LEU A 1 117 ? -11.797 -9.852 -13.391 1 97.31 117 LEU A CA 1
ATOM 895 C C . LEU A 1 117 ? -11.805 -11.258 -12.797 1 97.31 117 LEU A C 1
ATOM 897 O O . LEU A 1 117 ? -11.938 -12.242 -13.523 1 97.31 117 LEU A O 1
ATOM 901 N N . LEU A 1 118 ? -11.641 -11.32 -11.477 1 96.44 118 LEU A N 1
ATOM 902 C CA . LEU A 1 118 ? -11.664 -12.617 -10.805 1 96.44 118 LEU A CA 1
ATOM 903 C C . LEU A 1 118 ? -13.039 -13.273 -10.945 1 96.44 118 LEU A C 1
ATOM 905 O O . LEU A 1 118 ? -13.141 -14.453 -11.281 1 96.44 118 LEU A O 1
ATOM 909 N N . LEU A 1 119 ? -14.078 -12.5 -10.75 1 96.5 119 LEU A N 1
ATOM 910 C CA . LEU A 1 119 ? -15.438 -13.023 -10.789 1 96.5 119 LEU A CA 1
ATOM 911 C C . LEU A 1 119 ? -15.836 -13.406 -12.211 1 96.5 119 LEU A C 1
ATOM 913 O O . LEU A 1 119 ? -16.578 -14.367 -12.414 1 96.5 119 LEU A O 1
ATOM 917 N N . ILE A 1 120 ? -15.414 -12.625 -13.188 1 96 120 ILE A N 1
ATOM 918 C CA . ILE A 1 120 ? -15.672 -12.961 -14.586 1 96 120 ILE A CA 1
ATOM 919 C C . ILE A 1 120 ? -15.031 -14.305 -14.922 1 96 120 ILE A C 1
ATOM 921 O O . ILE A 1 120 ? -15.633 -15.133 -15.602 1 96 120 ILE A O 1
ATOM 925 N N . LYS A 1 121 ? -13.797 -14.539 -14.477 1 92.56 121 LYS A N 1
ATOM 926 C CA . LYS A 1 121 ? -13.117 -15.812 -14.688 1 92.56 121 LYS A CA 1
ATOM 927 C C . LYS A 1 121 ? -13.898 -16.953 -14.047 1 92.56 121 LYS A C 1
ATOM 929 O O . LYS A 1 121 ? -13.977 -18.047 -14.609 1 92.56 121 LYS A O 1
ATOM 934 N N . LEU A 1 122 ? -14.508 -16.719 -12.906 1 92.12 122 LEU A N 1
ATOM 935 C CA . LEU A 1 122 ? -15.148 -17.766 -12.117 1 92.12 122 LEU A CA 1
ATOM 936 C C . LEU A 1 122 ? -16.547 -18.062 -12.633 1 92.12 122 LEU A C 1
ATOM 938 O O . LEU A 1 122 ? -17.219 -18.969 -12.148 1 92.12 122 LEU A O 1
ATOM 942 N N . LYS A 1 123 ? -16.969 -17.344 -13.609 1 90.75 123 LYS A N 1
ATOM 943 C CA . LYS A 1 123 ? -18.25 -17.672 -14.234 1 90.75 123 LYS A CA 1
ATOM 944 C C . LYS A 1 123 ? -18.219 -19.047 -14.883 1 90.75 123 LYS A C 1
ATOM 946 O O . LYS A 1 123 ? -19.203 -19.781 -14.828 1 90.75 123 LYS A O 1
ATOM 951 N N . ASP A 1 124 ? -17.094 -19.359 -15.398 1 87.38 124 ASP A N 1
ATOM 952 C CA . ASP A 1 124 ? -16.938 -20.609 -16.125 1 87.38 124 ASP A CA 1
ATOM 953 C C . ASP A 1 124 ? -16.359 -21.703 -15.219 1 87.38 124 ASP A C 1
ATOM 955 O O . ASP A 1 124 ? -16.562 -22.891 -15.453 1 87.38 124 ASP A O 1
ATOM 959 N N . TYR A 1 125 ? -15.641 -21.328 -14.234 1 82.62 125 TYR A N 1
ATOM 960 C CA . TYR A 1 125 ? -14.945 -22.234 -13.336 1 82.62 125 TYR A CA 1
ATOM 961 C C . TYR A 1 125 ? -15.305 -21.953 -11.883 1 82.62 125 TYR A C 1
ATOM 963 O O . TYR A 1 125 ? -14.57 -21.234 -11.188 1 82.62 125 TYR A O 1
ATOM 971 N N . LYS A 1 126 ? -16.312 -22.594 -11.492 1 82.75 126 LYS A N 1
ATOM 972 C CA . LYS A 1 126 ? -16.844 -22.234 -10.18 1 82.75 126 LYS A CA 1
ATOM 973 C C . LYS A 1 126 ? -15.938 -22.75 -9.062 1 82.75 126 LYS A C 1
ATOM 975 O O . LYS A 1 126 ? -15.492 -23.891 -9.094 1 82.75 126 LYS A O 1
ATOM 980 N N . HIS A 1 127 ? -15.492 -21.828 -8.25 1 89.56 127 HIS A N 1
ATOM 981 C CA . HIS A 1 127 ? -14.781 -22.094 -7.004 1 89.56 127 HIS A CA 1
ATOM 982 C C . HIS A 1 127 ? -15.312 -21.203 -5.875 1 89.56 127 HIS A C 1
ATOM 984 O O . HIS A 1 127 ? -15.133 -19.984 -5.898 1 89.56 127 HIS A O 1
ATOM 990 N N . ASP A 1 128 ? -15.844 -21.844 -4.844 1 92.5 128 ASP A N 1
ATOM 991 C CA . ASP A 1 128 ? -16.578 -21.109 -3.812 1 92.5 128 ASP A CA 1
ATOM 992 C C . ASP A 1 128 ? -15.656 -20.156 -3.053 1 92.5 128 ASP A C 1
ATOM 994 O O . ASP A 1 128 ? -16.016 -19 -2.801 1 92.5 128 ASP A O 1
ATOM 998 N N . ALA A 1 129 ? -14.531 -20.656 -2.641 1 93.69 129 ALA A N 1
ATOM 999 C CA . ALA A 1 129 ? -13.609 -19.844 -1.857 1 93.69 129 ALA A CA 1
ATOM 1000 C C . ALA A 1 129 ? -13.164 -18.609 -2.646 1 93.69 129 ALA A C 1
ATOM 1002 O O . ALA A 1 129 ? -13.172 -17.484 -2.121 1 93.69 129 ALA A O 1
ATOM 1003 N N . TYR A 1 130 ? -12.844 -18.75 -3.908 1 94.31 130 TYR A N 1
ATOM 1004 C CA . TYR A 1 130 ? -12.398 -17.641 -4.75 1 94.31 130 TYR A CA 1
ATOM 1005 C C . TYR A 1 130 ? -13.555 -16.703 -5.055 1 94.31 130 TYR A C 1
ATOM 1007 O O . TYR A 1 130 ? -13.359 -15.484 -5.184 1 94.31 130 TYR A O 1
ATOM 1015 N N . MET A 1 131 ? -14.734 -17.312 -5.176 1 95.62 131 MET A N 1
ATOM 1016 C CA . MET A 1 131 ? -15.914 -16.469 -5.375 1 95.62 131 MET A CA 1
ATOM 1017 C C . MET A 1 131 ? -16.141 -15.57 -4.168 1 95.62 131 MET A C 1
ATOM 1019 O O . MET A 1 131 ? -16.422 -14.375 -4.324 1 95.62 131 MET A O 1
ATOM 1023 N N . ALA A 1 132 ? -16.016 -16.109 -2.984 1 96.94 132 ALA A N 1
ATOM 1024 C CA . ALA A 1 132 ? -16.156 -15.328 -1.759 1 96.94 132 ALA A CA 1
ATOM 1025 C C . ALA A 1 132 ? -15.109 -14.211 -1.711 1 96.94 132 ALA A C 1
ATOM 1027 O O . ALA A 1 132 ? -15.43 -13.078 -1.327 1 96.94 132 ALA A O 1
ATOM 1028 N N . ALA A 1 133 ? -13.906 -14.547 -2.096 1 97.75 133 ALA A N 1
ATOM 1029 C CA . ALA A 1 133 ? -12.836 -13.555 -2.111 1 97.75 133 ALA A CA 1
ATOM 1030 C C . ALA A 1 133 ? -13.164 -12.414 -3.07 1 97.75 133 ALA A C 1
ATOM 1032 O O . ALA A 1 133 ? -12.922 -11.242 -2.758 1 97.75 133 ALA A O 1
ATOM 1033 N N . GLY A 1 134 ? -13.68 -12.742 -4.246 1 97.88 134 GLY A N 1
ATOM 1034 C CA . GLY A 1 134 ? -14.078 -11.719 -5.199 1 97.88 134 GLY A CA 1
ATOM 1035 C C . GLY A 1 134 ? -15.195 -10.828 -4.695 1 97.88 134 GLY A C 1
ATOM 1036 O O . GLY A 1 134 ? -15.133 -9.602 -4.844 1 97.88 134 GLY A O 1
ATOM 1037 N N . ILE A 1 135 ? -16.156 -11.398 -4.09 1 98.31 135 ILE A N 1
ATOM 1038 C CA . ILE A 1 135 ? -17.297 -10.656 -3.564 1 98.31 135 ILE A CA 1
ATOM 1039 C C . ILE A 1 135 ? -16.844 -9.758 -2.418 1 98.31 135 ILE A C 1
ATOM 1041 O O . ILE A 1 135 ? -17.203 -8.578 -2.361 1 98.31 135 ILE A O 1
ATOM 1045 N N . LEU A 1 136 ? -16.062 -10.328 -1.558 1 98.81 136 LEU A N 1
ATOM 1046 C CA . LEU A 1 136 ? -15.523 -9.539 -0.453 1 98.81 136 LEU A CA 1
ATOM 1047 C C . LEU A 1 136 ? -14.688 -8.375 -0.972 1 98.81 136 LEU A C 1
ATOM 1049 O O . LEU A 1 136 ? -14.695 -7.289 -0.39 1 98.81 136 LEU A O 1
ATOM 1053 N N . GLY A 1 137 ? -13.945 -8.633 -2.033 1 98.81 137 GLY A N 1
ATOM 1054 C CA . GLY A 1 137 ? -13.203 -7.555 -2.666 1 98.81 137 GLY A CA 1
ATOM 1055 C C . GLY A 1 137 ? -14.094 -6.418 -3.139 1 98.81 137 GLY A C 1
ATOM 1056 O O . GLY A 1 137 ? -13.75 -5.246 -2.975 1 98.81 137 GLY A O 1
ATOM 1057 N N . LEU A 1 138 ? -15.234 -6.785 -3.67 1 98.81 138 LEU A N 1
ATOM 1058 C CA . LEU A 1 138 ? -16.172 -5.777 -4.133 1 98.81 138 LEU A CA 1
ATOM 1059 C C . LEU A 1 138 ? -16.766 -5 -2.959 1 98.81 138 LEU A C 1
ATOM 1061 O O . LEU A 1 138 ? -16.906 -3.775 -3.029 1 98.81 138 LEU A O 1
ATOM 1065 N N . VAL A 1 139 ? -17.125 -5.703 -1.951 1 98.81 139 VAL A N 1
ATOM 1066 C CA . VAL A 1 139 ? -17.625 -5.051 -0.743 1 98.81 139 VAL A CA 1
ATOM 1067 C C . VAL A 1 139 ? -16.578 -4.078 -0.212 1 98.81 139 VAL A C 1
ATOM 1069 O O . VAL A 1 139 ? -16.891 -2.945 0.148 1 98.81 139 VAL A O 1
ATOM 1072 N N . ASN A 1 140 ? -15.367 -4.547 -0.17 1 98.88 140 ASN A N 1
ATOM 1073 C CA . ASN A 1 140 ? -14.273 -3.709 0.313 1 98.88 140 ASN A CA 1
ATOM 1074 C C . ASN A 1 140 ? -14.086 -2.473 -0.562 1 98.88 140 ASN A C 1
ATOM 1076 O O . ASN A 1 140 ? -13.766 -1.395 -0.06 1 98.88 140 ASN A O 1
ATOM 1080 N N . ALA A 1 141 ? -14.273 -2.637 -1.88 1 98.88 141 ALA A N 1
ATOM 1081 C CA . ALA A 1 141 ? -14.18 -1.505 -2.799 1 98.88 141 ALA A CA 1
ATOM 1082 C C . ALA A 1 141 ? -15.219 -0.439 -2.461 1 98.88 141 ALA A C 1
ATOM 1084 O O . ALA A 1 141 ? -14.938 0.758 -2.533 1 98.88 141 ALA A O 1
ATOM 1085 N N . VAL A 1 142 ? -16.391 -0.893 -2.072 1 98.81 142 VAL A N 1
ATOM 1086 C CA . VAL A 1 142 ? -17.453 0.035 -1.684 1 98.81 142 VAL A CA 1
ATOM 1087 C C . VAL A 1 142 ? -17.031 0.801 -0.431 1 98.81 142 VAL A C 1
ATOM 1089 O O . VAL A 1 142 ? -17.219 2.016 -0.345 1 98.81 142 VAL A O 1
ATOM 1092 N N . LEU A 1 143 ? -16.453 0.105 0.502 1 98.81 143 LEU A N 1
ATOM 1093 C CA . LEU A 1 143 ? -15.984 0.762 1.718 1 98.81 143 LEU A CA 1
ATOM 1094 C C . LEU A 1 143 ? -14.922 1.807 1.395 1 98.81 143 LEU A C 1
ATOM 1096 O O . LEU A 1 143 ? -14.938 2.908 1.949 1 98.81 143 LEU A O 1
ATOM 1100 N N . TYR A 1 144 ? -13.977 1.447 0.535 1 98.88 144 TYR A N 1
ATOM 1101 C CA . TYR A 1 144 ? -12.945 2.4 0.141 1 98.88 144 TYR A CA 1
ATOM 1102 C C . TYR A 1 144 ? -13.555 3.596 -0.581 1 98.88 144 TYR A C 1
ATOM 1104 O O . TYR A 1 144 ? -13.062 4.719 -0.463 1 98.88 144 TYR A O 1
ATOM 1112 N N . PHE A 1 145 ? -14.617 3.314 -1.326 1 98.62 145 PHE A N 1
ATOM 1113 C CA . PHE A 1 145 ? -15.305 4.402 -2.018 1 98.62 145 PHE A CA 1
ATOM 1114 C C . PHE A 1 145 ? -15.938 5.359 -1.02 1 98.62 145 PHE A C 1
ATOM 1116 O O . PHE A 1 145 ? -15.867 6.578 -1.19 1 98.62 145 PHE A O 1
ATOM 1123 N N . ILE A 1 146 ? -16.547 4.848 -0.062 1 98.69 146 ILE A N 1
ATOM 1124 C CA . ILE A 1 146 ? -17.141 5.676 0.986 1 98.69 146 ILE A CA 1
ATOM 1125 C C . ILE A 1 146 ? -16.047 6.488 1.679 1 98.69 146 ILE A C 1
ATOM 1127 O O . ILE A 1 146 ? -16.219 7.68 1.933 1 98.69 146 ILE A O 1
ATOM 1131 N N . SER A 1 147 ? -14.945 5.859 1.987 1 98.62 147 SER A N 1
ATOM 1132 C CA . SER A 1 147 ? -13.828 6.551 2.615 1 98.62 147 SER A CA 1
ATOM 1133 C C . SER A 1 147 ? -13.289 7.664 1.72 1 98.62 147 SER A C 1
ATOM 1135 O O . SER A 1 147 ? -12.859 8.711 2.211 1 98.62 147 SER A O 1
ATOM 1137 N N . ALA A 1 148 ? -13.312 7.418 0.439 1 98.25 148 ALA A N 1
ATOM 1138 C CA . ALA A 1 148 ? -12.867 8.438 -0.506 1 98.25 148 ALA A CA 1
ATOM 1139 C C . ALA A 1 148 ? -13.781 9.656 -0.47 1 98.25 148 ALA A C 1
ATOM 1141 O O . ALA A 1 148 ? -13.312 10.797 -0.528 1 98.25 148 ALA A O 1
ATOM 1142 N N . PHE A 1 149 ? -15.031 9.367 -0.356 1 97.56 149 PHE A N 1
ATOM 1143 C CA . PHE A 1 149 ? -16 10.453 -0.276 1 97.56 149 PHE A CA 1
ATOM 1144 C C . PHE A 1 149 ? -15.797 11.273 0.988 1 97.56 149 PHE A C 1
ATOM 1146 O O . PHE A 1 149 ? -15.844 12.508 0.947 1 97.56 149 PHE A O 1
ATOM 1153 N N . LEU A 1 150 ? -15.57 10.625 2.057 1 96.81 150 LEU A N 1
ATOM 1154 C CA . LEU A 1 150 ? -15.32 11.312 3.318 1 96.81 150 LEU A CA 1
ATOM 1155 C C . LEU A 1 150 ? -14.023 12.102 3.258 1 96.81 150 LEU A C 1
ATOM 1157 O O . LEU A 1 150 ? -13.945 13.227 3.77 1 96.81 150 LEU A O 1
ATOM 1161 N N . ALA A 1 151 ? -13.062 11.539 2.666 1 97.06 151 ALA A N 1
ATOM 1162 C CA . ALA A 1 151 ? -11.773 12.211 2.533 1 97.06 151 ALA A CA 1
ATOM 1163 C C . ALA A 1 151 ? -11.883 13.461 1.663 1 97.06 151 ALA A C 1
ATOM 1165 O O . ALA A 1 151 ? -11.211 14.461 1.911 1 97.06 151 ALA A O 1
ATOM 1166 N N . HIS A 1 152 ? -12.727 13.328 0.638 1 96.75 152 HIS A N 1
ATOM 1167 C CA . HIS A 1 152 ? -12.969 14.484 -0.211 1 96.75 152 HIS A CA 1
ATOM 1168 C C . HIS A 1 152 ? -13.562 15.641 0.59 1 96.75 152 HIS A C 1
ATOM 1170 O O . HIS A 1 152 ? -13.148 16.797 0.439 1 96.75 152 HIS A O 1
ATOM 1176 N N . ARG A 1 153 ? -14.43 15.359 1.456 1 95.38 153 ARG A N 1
ATOM 1177 C CA . ARG A 1 153 ? -15.094 16.359 2.293 1 95.38 153 ARG A CA 1
ATOM 1178 C C . ARG A 1 153 ? -14.117 16.953 3.301 1 95.38 153 ARG A C 1
ATOM 1180 O O . ARG A 1 153 ? -14.102 18.172 3.508 1 95.38 153 ARG A O 1
ATOM 1187 N N . SER A 1 154 ? -13.32 16.141 3.891 1 92.75 154 SER A N 1
ATOM 1188 C CA . SER A 1 154 ? -12.367 16.594 4.898 1 92.75 154 SER A CA 1
ATOM 1189 C C . SER A 1 154 ? -11.281 17.453 4.285 1 92.75 154 SER A C 1
ATOM 1191 O O . SER A 1 154 ? -10.836 18.438 4.895 1 92.75 154 SER A O 1
ATOM 1193 N N . TYR A 1 155 ? -10.898 17.156 3.164 1 92.81 155 TYR A N 1
ATOM 1194 C CA . TYR A 1 155 ? -9.844 17.891 2.479 1 92.81 155 TYR A CA 1
ATOM 1195 C C . TYR A 1 155 ? -10.32 19.266 2.072 1 92.81 155 TYR A C 1
ATOM 1197 O O . TYR A 1 155 ? -9.562 20.25 2.154 1 92.81 155 TYR A O 1
ATOM 1205 N N . ARG A 1 156 ? -11.562 19.484 1.725 1 88.62 156 ARG A N 1
ATOM 1206 C CA . ARG A 1 156 ? -12.125 20.766 1.287 1 88.62 156 ARG A CA 1
ATOM 1207 C C . ARG A 1 156 ? -12.578 21.594 2.477 1 88.62 156 ARG A C 1
ATOM 1209 O O . ARG A 1 156 ? -12.898 22.781 2.328 1 88.62 156 ARG A O 1
ATOM 1216 N N . GLY A 1 157 ? -12.453 21.109 3.547 1 82.56 157 GLY A N 1
ATOM 1217 C CA . GLY A 1 157 ? -12.875 21.828 4.73 1 82.56 157 GLY A CA 1
ATOM 1218 C C . GLY A 1 157 ? -14.383 21.953 4.859 1 82.56 157 GLY A C 1
ATOM 1219 O O . GLY A 1 157 ? -14.883 22.938 5.402 1 82.56 157 GLY A O 1
ATOM 1220 N N . ILE A 1 158 ? -15 21.062 4.246 1 72.25 158 ILE A N 1
ATOM 1221 C CA . ILE A 1 158 ? -16.453 21.078 4.34 1 72.25 158 ILE A CA 1
ATOM 1222 C C . ILE A 1 158 ? -16.922 20.031 5.336 1 72.25 158 ILE A C 1
ATOM 1224 O O . ILE A 1 158 ? -16.312 18.969 5.465 1 72.25 158 ILE A O 1
ATOM 1228 N N . MET B 1 1 ? -17.406 70.938 -29.906 1 40.91 1 MET B N 1
ATOM 1229 C CA . MET B 1 1 ? -16.719 69.75 -30.344 1 40.91 1 MET B CA 1
ATOM 1230 C C . MET B 1 1 ? -16.781 68.625 -29.266 1 40.91 1 MET B C 1
ATOM 1232 O O . MET B 1 1 ? -16.328 68.875 -28.141 1 40.91 1 MET B O 1
ATOM 1236 N N . SER B 1 2 ? -17.828 67.688 -29.219 1 50.34 2 SER B N 1
ATOM 1237 C CA . SER B 1 2 ? -18.125 66.562 -28.344 1 50.34 2 SER B CA 1
ATOM 1238 C C . SER B 1 2 ? -17 65.5 -28.406 1 50.34 2 SER B C 1
ATOM 1240 O O . SER B 1 2 ? -16.688 64.938 -29.469 1 50.34 2 SER B O 1
ATOM 1242 N N . HIS B 1 3 ? -15.914 65.5 -27.625 1 50.19 3 HIS B N 1
ATOM 1243 C CA . HIS B 1 3 ? -14.844 64.5 -27.5 1 50.19 3 HIS B CA 1
ATOM 1244 C C . HIS B 1 3 ? -15.391 63.156 -27.062 1 50.19 3 HIS B C 1
ATOM 1246 O O . HIS B 1 3 ? -16.047 63.062 -26.016 1 50.19 3 HIS B O 1
ATOM 1252 N N . SER B 1 4 ? -15.68 62.156 -27.984 1 53.84 4 SER B N 1
ATOM 1253 C CA . SER B 1 4 ? -16.062 60.781 -27.734 1 53.84 4 SER B CA 1
ATOM 1254 C C . SER B 1 4 ? -14.961 60.031 -26.984 1 53.84 4 SER B C 1
ATOM 1256 O O . SER B 1 4 ? -13.828 59.969 -27.453 1 53.84 4 SER B O 1
ATOM 1258 N N . VAL B 1 5 ? -14.992 59.938 -25.672 1 59.44 5 VAL B N 1
ATOM 1259 C CA . VAL B 1 5 ? -14.078 59.125 -24.859 1 59.44 5 VAL B CA 1
ATOM 1260 C C . VAL B 1 5 ? -14.375 57.656 -25.062 1 59.44 5 VAL B C 1
ATOM 1262 O O . VAL B 1 5 ? -15.516 57.219 -24.891 1 59.44 5 VAL B O 1
ATOM 1265 N N . THR B 1 6 ? -13.719 56.969 -26.031 1 48.16 6 THR B N 1
ATOM 1266 C CA . THR B 1 6 ? -13.797 55.531 -26.219 1 48.16 6 THR B CA 1
ATOM 1267 C C . THR B 1 6 ? -13.203 54.781 -25.016 1 48.16 6 THR B C 1
ATOM 1269 O O . THR B 1 6 ? -12.023 54.969 -24.688 1 48.16 6 THR B O 1
ATOM 1272 N N . ILE B 1 7 ? -13.914 54.438 -24.031 1 51.78 7 ILE B N 1
ATOM 1273 C CA . ILE B 1 7 ? -13.492 53.625 -22.906 1 51.78 7 ILE B CA 1
ATOM 1274 C C . ILE B 1 7 ? -13.18 52.219 -23.391 1 51.78 7 ILE B C 1
ATOM 1276 O O . ILE B 1 7 ? -14.047 51.531 -23.938 1 51.78 7 ILE B O 1
ATOM 1280 N N . THR B 1 8 ? -11.93 51.906 -23.859 1 43.88 8 THR B N 1
ATOM 1281 C CA . THR B 1 8 ? -11.523 50.531 -24.172 1 43.88 8 THR B CA 1
ATOM 1282 C C . THR B 1 8 ? -11.469 49.688 -22.922 1 43.88 8 THR B C 1
ATOM 1284 O O . THR B 1 8 ? -10.711 49.969 -21.984 1 43.88 8 THR B O 1
ATOM 1287 N N . ARG B 1 9 ? -12.523 49 -22.531 1 50.56 9 ARG B N 1
ATOM 1288 C CA . ARG B 1 9 ? -12.484 48.031 -21.438 1 50.56 9 ARG B CA 1
ATOM 1289 C C . ARG B 1 9 ? -11.617 46.844 -21.797 1 50.56 9 ARG B C 1
ATOM 1291 O O . ARG B 1 9 ? -11.883 46.156 -22.781 1 50.56 9 ARG B O 1
ATOM 1298 N N . THR B 1 10 ? -10.32 46.875 -21.609 1 46.22 10 THR B N 1
ATOM 1299 C CA . THR B 1 10 ? -9.508 45.688 -21.75 1 46.22 10 THR B CA 1
ATOM 1300 C C . THR B 1 10 ? -10.023 44.562 -20.844 1 46.22 10 THR B C 1
ATOM 1302 O O . THR B 1 10 ? -10.055 44.719 -19.625 1 46.22 10 THR B O 1
ATOM 1305 N N . THR B 1 11 ? -11.023 43.812 -21.234 1 45.06 11 THR B N 1
ATOM 1306 C CA . THR B 1 11 ? -11.375 42.594 -20.5 1 45.06 11 THR B CA 1
ATOM 1307 C C . THR B 1 11 ? -10.203 41.625 -20.484 1 45.06 11 THR B C 1
ATOM 1309 O O . THR B 1 11 ? -9.664 41.281 -21.531 1 45.06 11 THR B O 1
ATOM 1312 N N . THR B 1 12 ? -9.164 41.812 -19.672 1 45.16 12 THR B N 1
ATOM 1313 C CA . THR B 1 12 ? -8.227 40.719 -19.469 1 45.16 12 THR B CA 1
ATOM 1314 C C . THR B 1 12 ? -8.977 39.406 -19.312 1 45.16 12 THR B C 1
ATOM 1316 O O . THR B 1 12 ? -9.836 39.25 -18.438 1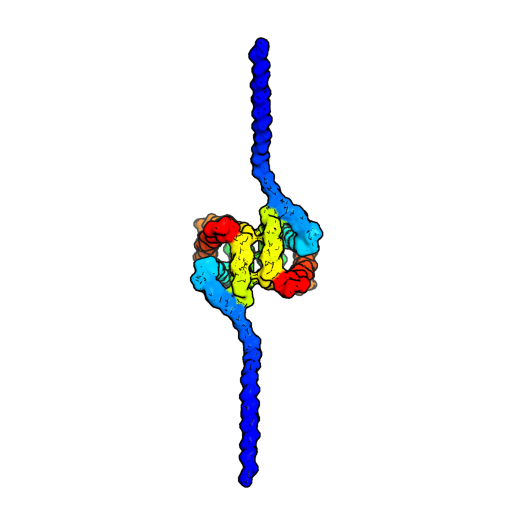 45.16 12 THR B O 1
ATOM 1319 N N . SER B 1 13 ? -9.391 38.75 -20.375 1 45.09 13 SER B N 1
ATOM 1320 C CA . SER B 1 13 ? -9.867 37.375 -20.25 1 45.09 13 SER B CA 1
ATOM 1321 C C . SER B 1 13 ? -8.891 36.531 -19.453 1 45.09 13 SER B C 1
ATOM 1323 O O . SER B 1 13 ? -7.719 36.406 -19.828 1 45.09 13 SER B O 1
ATOM 1325 N N . THR B 1 14 ? -8.766 36.719 -18.156 1 45.72 14 THR B N 1
ATOM 1326 C CA . THR B 1 14 ? -8.031 35.688 -17.422 1 45.72 14 THR B CA 1
ATOM 1327 C C . THR B 1 14 ? -8.367 34.312 -17.953 1 45.72 14 THR B C 1
ATOM 1329 O O . THR B 1 14 ? -9.523 33.875 -17.938 1 45.72 14 THR B O 1
ATOM 1332 N N . THR B 1 15 ? -7.895 34 -19.141 1 42.91 15 THR B N 1
ATOM 1333 C CA . THR B 1 15 ? -7.957 32.562 -19.469 1 42.91 15 THR B CA 1
ATOM 1334 C C . THR B 1 15 ? -7.68 31.719 -18.25 1 42.91 15 THR B C 1
ATOM 1336 O O . THR B 1 15 ? -6.617 31.812 -17.641 1 42.91 15 THR B O 1
ATOM 1339 N N . ASN B 1 16 ? -8.57 31.625 -17.312 1 41.88 16 ASN B N 1
ATOM 1340 C CA . ASN B 1 16 ? -8.516 30.641 -16.25 1 41.88 16 ASN B CA 1
ATOM 1341 C C . ASN B 1 16 ? -7.961 29.312 -16.734 1 41.88 16 ASN B C 1
ATOM 1343 O O . ASN B 1 16 ? -8.711 28.469 -17.219 1 41.88 16 ASN B O 1
ATOM 1347 N N . THR B 1 17 ? -6.973 29.234 -17.562 1 40.75 17 THR B N 1
ATOM 1348 C CA . THR B 1 17 ? -6.391 27.938 -17.859 1 40.75 17 THR B CA 1
ATOM 1349 C C . THR B 1 17 ? -6.172 27.125 -16.578 1 40.75 17 THR B C 1
ATOM 1351 O O . THR B 1 17 ? -5.422 27.547 -15.703 1 40.75 17 THR B O 1
ATOM 1354 N N . SER B 1 18 ? -7.168 26.547 -16.031 1 45.59 18 SER B N 1
ATOM 1355 C CA . SER B 1 18 ? -7.105 25.641 -14.898 1 45.59 18 SER B CA 1
ATOM 1356 C C . SER B 1 18 ? -5.855 24.766 -14.945 1 45.59 18 SER B C 1
ATOM 1358 O O . SER B 1 18 ? -5.801 23.797 -15.695 1 45.59 18 SER B O 1
ATOM 1360 N N . TYR B 1 19 ? -4.648 25.297 -15.109 1 50.34 19 TYR B N 1
ATOM 1361 C CA . TYR B 1 19 ? -3.418 24.516 -15.102 1 50.34 19 TYR B CA 1
ATOM 1362 C C . TYR B 1 19 ? -3.281 23.719 -13.812 1 50.34 19 TYR B C 1
ATOM 1364 O O . TYR B 1 19 ? -3.764 24.156 -12.758 1 50.34 19 TYR B O 1
ATOM 1372 N N . ILE B 1 20 ? -3.318 22.375 -13.898 1 58.62 20 ILE B N 1
ATOM 1373 C CA . ILE B 1 20 ? -2.957 21.547 -12.75 1 58.62 20 ILE B CA 1
ATOM 1374 C C . ILE B 1 20 ? -1.583 21.969 -12.227 1 58.62 20 ILE B C 1
ATOM 1376 O O . ILE B 1 20 ? -0.607 22 -12.977 1 58.62 20 ILE B O 1
ATOM 1380 N N . VAL B 1 21 ? -1.479 22.812 -11.289 1 66.69 21 VAL B N 1
ATOM 1381 C CA . VAL B 1 21 ? -0.234 23.203 -10.633 1 66.69 21 VAL B CA 1
ATOM 1382 C C . VAL B 1 21 ? 0.361 21.984 -9.914 1 66.69 21 VAL B C 1
ATOM 1384 O O . VAL B 1 21 ? -0.259 21.438 -9 1 66.69 21 VAL B O 1
ATOM 1387 N N . LEU B 1 22 ? 1.346 21.375 -10.57 1 74.69 22 LEU B N 1
ATOM 1388 C CA . LEU B 1 22 ? 2.105 20.312 -9.938 1 74.69 22 LEU B CA 1
ATOM 1389 C C . LEU B 1 22 ? 3.203 20.875 -9.047 1 74.69 22 LEU B C 1
ATOM 1391 O O . LEU B 1 22 ? 3.838 21.875 -9.391 1 74.69 22 LEU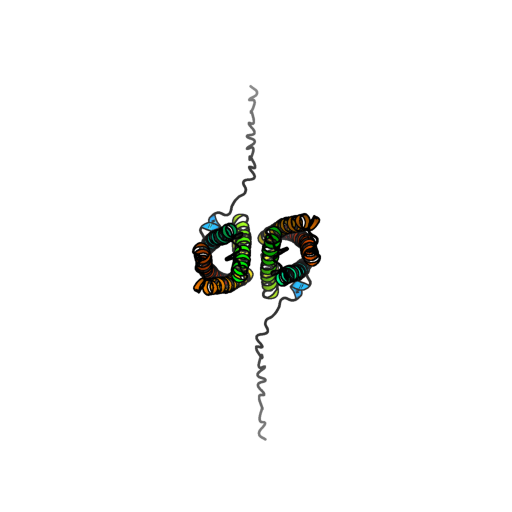 B O 1
ATOM 1395 N N . ASN B 1 23 ? 3.297 20.359 -7.789 1 86.06 23 ASN B N 1
ATOM 1396 C CA . ASN B 1 23 ? 4.363 20.672 -6.844 1 86.06 23 ASN B CA 1
ATOM 1397 C C . ASN B 1 23 ? 5.684 20.016 -7.258 1 86.06 23 ASN B C 1
ATOM 1399 O O . ASN B 1 23 ? 6.172 19.109 -6.59 1 86.06 23 ASN B O 1
ATOM 1403 N N . THR B 1 24 ? 6.305 20.547 -8.289 1 85.44 24 THR B N 1
ATOM 1404 C CA . THR B 1 24 ? 7.551 19.953 -8.766 1 85.44 24 THR B CA 1
ATOM 1405 C C . THR B 1 24 ? 8.68 20.219 -7.777 1 85.44 24 THR B C 1
ATOM 1407 O O . THR B 1 24 ? 9.711 19.531 -7.809 1 85.44 24 THR B O 1
ATOM 1410 N N . GLY B 1 25 ? 8.555 21.219 -6.98 1 88.69 25 GLY B N 1
ATOM 1411 C CA . GLY B 1 25 ? 9.539 21.484 -5.941 1 88.69 25 GLY B CA 1
ATOM 1412 C C . GLY B 1 25 ? 9.75 20.312 -5.004 1 88.69 25 GLY B C 1
ATOM 1413 O O . GLY B 1 25 ? 10.836 20.156 -4.445 1 88.69 25 GLY B O 1
ATOM 1414 N N . TYR B 1 26 ? 8.734 19.516 -4.934 1 92.25 26 TYR B N 1
ATOM 1415 C CA . TYR B 1 26 ? 8.828 18.359 -4.051 1 92.25 26 TYR B CA 1
ATOM 1416 C C . TYR B 1 26 ? 9.891 17.375 -4.539 1 92.25 26 TYR B C 1
ATOM 1418 O O . TYR B 1 26 ? 10.57 16.734 -3.736 1 92.25 26 TYR B O 1
ATOM 1426 N N . LEU B 1 27 ? 10.102 17.281 -5.816 1 93.75 27 LEU B N 1
ATOM 1427 C CA . LEU B 1 27 ? 11.07 16.328 -6.379 1 93.75 27 LEU B CA 1
ATOM 1428 C C . LEU B 1 27 ? 12.492 16.859 -6.25 1 93.75 27 LEU B C 1
ATOM 1430 O O . LEU B 1 27 ? 13.453 16.172 -6.57 1 93.75 27 LEU B O 1
ATOM 1434 N N . LYS B 1 28 ? 12.625 18.016 -5.75 1 94.25 28 LYS B N 1
ATOM 1435 C CA . LYS B 1 28 ? 13.945 18.578 -5.488 1 94.25 28 LYS B CA 1
ATOM 1436 C C . LYS B 1 28 ? 14.359 18.359 -4.039 1 94.25 28 LYS B C 1
ATOM 1438 O O . LYS B 1 28 ? 15.531 18.531 -3.689 1 94.25 28 LYS B O 1
ATOM 1443 N N . THR B 1 29 ? 13.453 17.969 -3.238 1 95.19 29 THR B N 1
ATOM 1444 C CA . THR B 1 29 ? 13.758 17.656 -1.847 1 95.19 29 THR B CA 1
ATOM 1445 C C . THR B 1 29 ? 14.344 16.25 -1.723 1 95.19 29 THR B C 1
ATOM 1447 O O . THR B 1 29 ? 14.133 15.414 -2.596 1 95.19 29 THR B O 1
ATOM 1450 N N . PHE B 1 30 ? 15.062 16.031 -0.75 1 95.75 30 PHE B N 1
ATOM 1451 C CA . PHE B 1 30 ? 15.68 14.719 -0.534 1 95.75 30 PHE B CA 1
ATOM 1452 C C . PHE B 1 30 ? 14.617 13.648 -0.345 1 95.75 30 PHE B C 1
ATOM 1454 O O . PHE B 1 30 ? 14.672 12.586 -0.974 1 95.75 30 PHE B O 1
ATOM 1461 N N . PRO B 1 31 ? 13.594 13.867 0.488 1 96.44 31 PRO B N 1
ATOM 1462 C CA . PRO B 1 31 ? 12.539 12.859 0.629 1 96.44 31 PRO B CA 1
ATOM 1463 C C . PRO B 1 31 ? 11.805 12.586 -0.683 1 96.44 31 PRO B C 1
ATOM 1465 O O . PRO B 1 31 ? 11.445 11.438 -0.959 1 96.44 31 PRO B O 1
ATOM 1468 N N . GLY B 1 32 ? 11.594 13.617 -1.456 1 96.94 32 GLY B N 1
ATOM 1469 C CA . GLY B 1 32 ? 10.938 13.438 -2.744 1 96.94 32 GLY B CA 1
ATOM 1470 C C . GLY B 1 32 ? 11.742 12.586 -3.707 1 96.94 32 GLY B C 1
ATOM 1471 O O . GLY B 1 32 ? 11.188 11.719 -4.383 1 96.94 32 GLY B O 1
ATOM 1472 N N . ILE B 1 33 ? 13.008 12.828 -3.758 1 97.5 33 ILE B N 1
ATOM 1473 C CA . ILE B 1 33 ? 13.898 12.062 -4.629 1 97.5 33 ILE B CA 1
ATOM 1474 C C . ILE B 1 33 ? 13.922 10.602 -4.184 1 97.5 33 ILE B C 1
ATOM 1476 O O . ILE B 1 33 ? 13.898 9.695 -5.02 1 97.5 33 ILE B O 1
ATOM 1480 N N . LEU B 1 34 ? 13.977 10.406 -2.926 1 98.12 34 LEU B N 1
ATOM 1481 C CA . LEU B 1 34 ? 13.969 9.047 -2.396 1 98.12 34 LEU B CA 1
ATOM 1482 C C . LEU B 1 34 ? 12.711 8.305 -2.818 1 98.12 34 LEU B C 1
ATOM 1484 O O . LEU B 1 34 ? 12.781 7.16 -3.275 1 98.12 34 LEU B O 1
ATOM 1488 N N . LYS B 1 35 ? 11.594 8.93 -2.678 1 98.5 35 LYS B N 1
ATOM 1489 C CA . LYS B 1 35 ? 10.336 8.297 -3.061 1 98.5 35 LYS B CA 1
ATOM 1490 C C . LYS B 1 35 ? 10.305 7.984 -4.555 1 98.5 35 LYS B C 1
ATOM 1492 O O . LYS B 1 35 ? 9.742 6.969 -4.969 1 98.5 35 LYS B O 1
ATOM 1497 N N . LEU B 1 36 ? 10.906 8.867 -5.305 1 98.25 36 LEU B N 1
ATOM 1498 C CA . LEU B 1 36 ? 10.969 8.633 -6.742 1 98.25 36 LEU B CA 1
ATOM 1499 C C . LEU B 1 36 ? 11.789 7.395 -7.066 1 98.25 36 LEU B C 1
ATOM 1501 O O . LEU B 1 36 ? 11.367 6.555 -7.863 1 98.25 36 LEU B O 1
ATOM 1505 N N . PHE B 1 37 ? 12.93 7.27 -6.496 1 98.62 37 PHE B N 1
ATOM 1506 C CA . PHE B 1 37 ? 13.781 6.109 -6.73 1 98.62 37 PHE B CA 1
ATOM 1507 C C . PHE B 1 37 ? 13.117 4.836 -6.223 1 98.62 37 PHE B C 1
ATOM 1509 O O . PHE B 1 37 ? 13.203 3.785 -6.859 1 98.62 37 PHE B O 1
ATOM 1516 N N . GLN B 1 38 ? 12.508 4.93 -5.027 1 98.88 38 GLN B N 1
ATOM 1517 C CA . GLN B 1 38 ? 11.758 3.795 -4.504 1 98.88 38 GLN B CA 1
ATOM 1518 C C . GLN B 1 38 ? 10.711 3.312 -5.504 1 98.88 38 GLN B C 1
ATOM 1520 O O . GLN B 1 38 ? 10.57 2.109 -5.73 1 98.88 38 GLN B O 1
ATOM 1525 N N . LEU B 1 39 ? 10.031 4.266 -6.105 1 98.75 39 LEU B N 1
ATOM 1526 C CA . LEU B 1 39 ? 8.984 3.936 -7.066 1 98.75 39 LEU B CA 1
ATOM 1527 C C . LEU B 1 39 ? 9.57 3.297 -8.32 1 98.75 39 LEU B C 1
ATOM 1529 O O . LEU B 1 39 ? 9.07 2.277 -8.797 1 98.75 39 LEU B O 1
ATOM 1533 N N . ILE B 1 40 ? 10.617 3.869 -8.836 1 98.81 40 ILE B N 1
ATOM 1534 C CA . ILE B 1 40 ? 11.242 3.379 -10.055 1 98.81 40 ILE B CA 1
ATOM 1535 C C . ILE B 1 40 ? 11.734 1.95 -9.844 1 98.81 40 ILE B C 1
ATOM 1537 O O . ILE B 1 40 ? 11.5 1.074 -10.68 1 98.81 40 ILE B O 1
ATOM 1541 N N . ILE B 1 41 ? 12.391 1.736 -8.758 1 98.88 41 ILE B N 1
ATOM 1542 C CA . ILE B 1 41 ? 12.891 0.402 -8.445 1 98.88 41 ILE B CA 1
ATOM 1543 C C . ILE B 1 41 ? 11.727 -0.563 -8.273 1 98.88 41 ILE B C 1
ATOM 1545 O O . ILE B 1 41 ? 11.773 -1.7 -8.75 1 98.88 41 ILE B O 1
ATOM 1549 N N . GLY B 1 42 ? 10.672 -0.131 -7.551 1 98.81 42 GLY B N 1
ATOM 1550 C CA . GLY B 1 42 ? 9.484 -0.958 -7.406 1 98.81 42 GLY B CA 1
ATOM 1551 C C . GLY B 1 42 ? 8.883 -1.374 -8.734 1 98.81 42 GLY B C 1
ATOM 1552 O O . GLY B 1 42 ? 8.539 -2.543 -8.93 1 98.81 42 GLY B O 1
ATOM 1553 N N . VAL B 1 43 ? 8.781 -0.438 -9.672 1 98.75 43 VAL B N 1
ATOM 1554 C CA . VAL B 1 43 ? 8.242 -0.721 -11 1 98.75 43 VAL B CA 1
ATOM 1555 C C . VAL B 1 43 ? 9.133 -1.741 -11.711 1 98.75 43 VAL B C 1
ATOM 1557 O O . VAL B 1 43 ? 8.633 -2.672 -12.344 1 98.75 43 VAL B O 1
ATOM 1560 N N . ALA B 1 44 ? 10.414 -1.596 -11.594 1 98.69 44 ALA B N 1
ATOM 1561 C CA . ALA B 1 44 ? 11.352 -2.525 -12.219 1 98.69 44 ALA B CA 1
ATOM 1562 C C . ALA B 1 44 ? 11.164 -3.939 -11.672 1 98.69 44 ALA B C 1
ATOM 1564 O O . ALA B 1 44 ? 11.07 -4.898 -12.438 1 98.69 44 ALA B O 1
ATOM 1565 N N . VAL B 1 45 ? 11.078 -4.078 -10.336 1 98.69 45 VAL B N 1
ATOM 1566 C CA . VAL B 1 45 ? 10.961 -5.387 -9.703 1 98.69 45 VAL B CA 1
ATOM 1567 C C . VAL B 1 45 ? 9.641 -6.039 -10.117 1 98.69 45 VAL B C 1
ATOM 1569 O O . VAL B 1 45 ? 9.617 -7.211 -10.508 1 98.69 45 VAL B O 1
ATOM 1572 N N . VAL B 1 46 ? 8.539 -5.297 -10.086 1 98.5 46 VAL B N 1
ATOM 1573 C CA . VAL B 1 46 ? 7.227 -5.828 -10.422 1 98.5 46 VAL B CA 1
ATOM 1574 C C . VAL B 1 46 ? 7.195 -6.238 -11.898 1 98.5 46 VAL B C 1
ATOM 1576 O O . VAL B 1 46 ? 6.609 -7.266 -12.25 1 98.5 46 VAL B O 1
ATOM 1579 N N . THR B 1 47 ? 7.836 -5.391 -12.758 1 98.12 47 THR B N 1
ATOM 1580 C CA . THR B 1 47 ? 7.891 -5.707 -14.18 1 98.12 47 THR B CA 1
ATOM 1581 C C . THR B 1 47 ? 8.656 -7.008 -14.414 1 98.12 47 THR B C 1
ATOM 1583 O O . THR B 1 47 ? 8.211 -7.863 -15.188 1 98.12 47 THR B O 1
ATOM 1586 N N . ILE B 1 48 ? 9.758 -7.203 -13.742 1 97.12 48 ILE B N 1
ATOM 1587 C CA . ILE B 1 48 ? 10.562 -8.414 -13.875 1 97.12 48 ILE B CA 1
ATOM 1588 C C . ILE B 1 48 ? 9.734 -9.633 -13.453 1 97.12 48 ILE B C 1
ATOM 1590 O O . ILE B 1 48 ? 9.727 -10.648 -14.148 1 97.12 48 ILE B O 1
ATOM 1594 N N . LEU B 1 49 ? 9.055 -9.578 -12.328 1 96.19 49 LEU B N 1
ATOM 1595 C CA . LEU B 1 49 ? 8.273 -10.695 -11.82 1 96.19 49 LEU B CA 1
ATOM 1596 C C . LEU B 1 49 ? 7.07 -10.977 -12.719 1 96.19 49 LEU B C 1
ATOM 1598 O O . LEU B 1 49 ? 6.715 -12.133 -12.938 1 96.19 49 LEU B O 1
ATOM 1602 N N . ALA B 1 50 ? 6.504 -9.883 -13.312 1 95.5 50 ALA B N 1
ATOM 1603 C CA . ALA B 1 50 ? 5.336 -10.023 -14.18 1 95.5 50 ALA B CA 1
ATOM 1604 C C . ALA B 1 50 ? 5.699 -10.734 -15.477 1 95.5 50 ALA B C 1
ATOM 1606 O O . ALA B 1 50 ? 4.953 -11.594 -15.961 1 95.5 50 ALA B O 1
ATOM 1607 N N . ILE B 1 51 ? 6.812 -10.445 -16.031 1 94.81 51 ILE B N 1
ATOM 1608 C CA . ILE B 1 51 ? 7.242 -11.023 -17.297 1 94.81 51 ILE B CA 1
ATOM 1609 C C . ILE B 1 51 ? 7.574 -12.5 -17.109 1 94.81 51 ILE B C 1
ATOM 1611 O O . ILE B 1 51 ? 7.348 -13.32 -18 1 94.81 51 ILE B O 1
ATOM 1615 N N . ASN B 1 52 ? 7.992 -12.883 -15.922 1 91.31 52 ASN B N 1
ATOM 1616 C CA . ASN B 1 52 ? 8.43 -14.258 -15.68 1 91.31 52 ASN B CA 1
ATOM 1617 C C . ASN B 1 52 ? 7.348 -15.078 -14.977 1 91.31 52 ASN B C 1
ATOM 1619 O O . ASN B 1 52 ? 7.602 -16.203 -14.531 1 91.31 52 ASN B O 1
ATOM 1623 N N . TYR B 1 53 ? 6.215 -14.531 -14.812 1 87.38 53 TYR B N 1
ATOM 1624 C CA . TYR B 1 53 ? 5.137 -15.148 -14.047 1 87.38 53 TYR B CA 1
ATOM 1625 C C . TYR B 1 53 ? 4.715 -16.469 -14.672 1 87.38 53 TYR B C 1
ATOM 1627 O O . TYR B 1 53 ? 4.402 -17.422 -13.953 1 87.38 53 TYR B O 1
ATOM 1635 N N . ASN B 1 54 ? 4.73 -16.656 -15.953 1 82.56 54 ASN B N 1
ATOM 1636 C CA . ASN B 1 54 ? 4.246 -17.859 -16.625 1 82.56 54 ASN B CA 1
ATOM 1637 C C . ASN B 1 54 ? 5.297 -18.969 -16.609 1 82.56 54 ASN B C 1
ATOM 1639 O O . ASN B 1 54 ? 5.047 -20.062 -17.109 1 82.56 54 ASN B O 1
ATOM 1643 N N . ASN B 1 55 ? 6.367 -18.656 -16.016 1 78.88 55 ASN B N 1
ATOM 1644 C CA . ASN B 1 55 ? 7.387 -19.688 -15.898 1 78.88 55 ASN B CA 1
ATOM 1645 C C . ASN B 1 55 ? 7.168 -20.562 -14.664 1 78.88 55 ASN B C 1
ATOM 1647 O O . ASN B 1 55 ? 7.828 -20.375 -13.641 1 78.88 55 ASN B O 1
ATOM 1651 N N . THR B 1 56 ? 6.352 -21.578 -14.781 1 71.06 56 THR B N 1
ATOM 1652 C CA . THR B 1 56 ? 5.836 -22.391 -13.688 1 71.06 56 THR B CA 1
ATOM 1653 C C . THR B 1 56 ? 6.965 -23.156 -13.008 1 71.06 56 THR B C 1
ATOM 1655 O O . THR B 1 56 ? 6.863 -23.531 -11.836 1 71.06 56 THR B O 1
ATOM 1658 N N . ARG B 1 57 ? 8.023 -23.391 -13.719 1 73.5 57 ARG B N 1
ATOM 1659 C CA . ARG B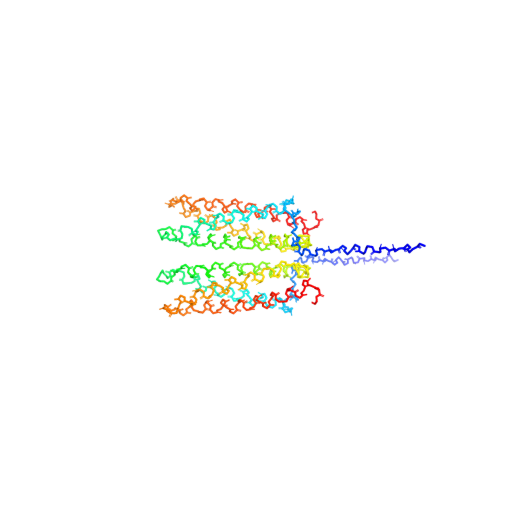 1 57 ? 9.141 -24.172 -13.188 1 73.5 57 ARG B CA 1
ATOM 1660 C C . ARG B 1 57 ? 9.805 -23.453 -12.023 1 73.5 57 ARG B C 1
ATOM 1662 O O . ARG B 1 57 ? 10.273 -24.094 -11.078 1 73.5 57 ARG B O 1
ATOM 1669 N N . TYR B 1 58 ? 9.688 -22.141 -12 1 73.19 58 TYR B N 1
ATOM 1670 C CA . TYR B 1 58 ? 10.492 -21.391 -11.039 1 73.19 58 TYR B CA 1
ATOM 1671 C C . TYR B 1 58 ? 9.602 -20.641 -10.055 1 73.19 58 TYR B C 1
ATOM 1673 O O . TYR B 1 58 ? 10.023 -20.328 -8.938 1 73.19 58 TYR B O 1
ATOM 1681 N N . TYR B 1 59 ? 8.43 -20.5 -10.492 1 80.44 59 TYR B N 1
ATOM 1682 C CA . TYR B 1 59 ? 7.539 -19.688 -9.672 1 80.44 59 TYR B CA 1
ATOM 1683 C C . TYR B 1 59 ? 7.051 -20.469 -8.461 1 80.44 59 TYR B C 1
ATOM 1685 O O . TYR B 1 59 ? 6.664 -21.625 -8.57 1 80.44 59 TYR B O 1
ATOM 1693 N N . GLY B 1 60 ? 7.238 -19.891 -7.277 1 86.56 60 GLY B N 1
ATOM 1694 C CA . GLY B 1 60 ? 6.875 -20.5 -6.016 1 86.56 60 GLY B CA 1
ATOM 1695 C C . GLY B 1 60 ? 6.465 -19.5 -4.953 1 86.56 60 GLY B C 1
ATOM 1696 O O . GLY B 1 60 ? 6.211 -18.328 -5.258 1 86.56 60 GLY B O 1
ATOM 1697 N N . PRO B 1 61 ? 6.262 -20.016 -3.73 1 90.5 61 PRO B N 1
ATOM 1698 C CA . PRO B 1 61 ? 5.766 -19.156 -2.648 1 90.5 61 PRO B CA 1
ATOM 1699 C C . PRO B 1 61 ? 6.703 -17.984 -2.342 1 90.5 61 PRO B C 1
ATOM 1701 O O . PRO B 1 61 ? 6.246 -16.906 -1.952 1 90.5 61 PRO B O 1
ATOM 1704 N N . GLN B 1 62 ? 7.992 -18.188 -2.469 1 93.25 62 GLN B N 1
ATOM 1705 C CA . GLN B 1 62 ? 8.953 -17.125 -2.184 1 93.25 62 GLN B CA 1
ATOM 1706 C C . GLN B 1 62 ? 8.891 -16.016 -3.234 1 93.25 62 GLN B C 1
ATOM 1708 O O . GLN B 1 62 ? 9.008 -14.836 -2.908 1 93.25 62 GLN B O 1
ATOM 1713 N N . ASP B 1 63 ? 8.695 -16.391 -4.48 1 93.25 63 ASP B N 1
ATOM 1714 C CA . ASP B 1 63 ? 8.516 -15.422 -5.559 1 93.25 63 ASP B CA 1
ATOM 1715 C C . ASP B 1 63 ? 7.219 -14.625 -5.379 1 93.25 63 ASP B C 1
ATOM 1717 O O . ASP B 1 63 ? 7.195 -13.414 -5.59 1 93.25 63 ASP B O 1
ATOM 1721 N N . LEU B 1 64 ? 6.215 -15.406 -4.996 1 94.56 64 LEU B N 1
ATOM 1722 C CA . LEU B 1 64 ? 4.922 -14.766 -4.762 1 94.56 64 LEU B CA 1
ATOM 1723 C C . LEU B 1 64 ? 5.02 -13.734 -3.641 1 94.56 64 LEU B C 1
ATOM 1725 O O . LEU B 1 64 ? 4.5 -12.625 -3.766 1 94.56 64 LEU B O 1
ATOM 1729 N N . PHE B 1 65 ? 5.668 -14.109 -2.619 1 97.38 65 PHE B N 1
ATOM 1730 C CA . PHE B 1 65 ? 5.832 -13.211 -1.483 1 97.38 65 PHE B CA 1
ATOM 1731 C C . PHE B 1 65 ? 6.531 -11.922 -1.906 1 97.38 65 PHE B C 1
ATOM 1733 O O . PHE B 1 65 ? 6.094 -10.828 -1.555 1 97.38 65 PHE B O 1
ATOM 1740 N N . HIS B 1 66 ? 7.57 -12.055 -2.635 1 98.06 66 HIS B N 1
ATOM 1741 C CA . HIS B 1 66 ? 8.305 -10.883 -3.102 1 98.06 66 HIS B CA 1
ATOM 1742 C C . HIS B 1 66 ? 7.461 -10.039 -4.051 1 98.06 66 HIS B C 1
ATOM 1744 O O . HIS B 1 66 ? 7.539 -8.812 -4.035 1 98.06 66 HIS B O 1
ATOM 1750 N N . TYR B 1 67 ? 6.723 -10.672 -4.836 1 97.88 67 TYR B N 1
ATOM 1751 C CA . TYR B 1 67 ? 5.809 -10 -5.754 1 97.88 67 TYR B CA 1
ATOM 1752 C C . TYR B 1 67 ? 4.773 -9.18 -4.996 1 97.88 67 TYR B C 1
ATOM 1754 O O . TYR B 1 67 ? 4.527 -8.016 -5.324 1 97.88 67 TYR B O 1
ATOM 1762 N N . LEU B 1 68 ? 4.199 -9.766 -3.963 1 98.19 68 LEU B N 1
ATOM 1763 C CA . LEU B 1 68 ? 3.191 -9.102 -3.137 1 98.19 68 LEU B CA 1
ATOM 1764 C C . LEU B 1 68 ? 3.768 -7.863 -2.469 1 98.19 68 LEU B C 1
ATOM 1766 O O . LEU B 1 68 ? 3.164 -6.785 -2.521 1 98.19 68 LEU B O 1
ATOM 1770 N N . MET B 1 69 ? 4.922 -7.996 -1.953 1 98.81 69 MET B N 1
ATOM 1771 C CA . MET B 1 69 ? 5.508 -6.883 -1.214 1 98.81 69 MET B CA 1
ATOM 1772 C C . MET B 1 69 ? 5.953 -5.773 -2.162 1 98.81 69 MET B C 1
ATOM 1774 O O . MET B 1 69 ? 5.719 -4.594 -1.897 1 98.81 69 MET B O 1
ATOM 1778 N N . SER B 1 70 ? 6.562 -6.168 -3.221 1 98.75 70 SER B N 1
ATOM 1779 C CA . SER B 1 70 ? 7.035 -5.164 -4.168 1 98.75 70 SER B CA 1
ATOM 1780 C C . SER B 1 70 ? 5.871 -4.375 -4.766 1 98.75 70 SER B C 1
ATOM 1782 O O . SER B 1 70 ? 5.949 -3.154 -4.898 1 98.75 70 SER B O 1
ATOM 1784 N N . THR B 1 71 ? 4.809 -5.016 -5.082 1 98.69 71 THR B N 1
ATOM 1785 C CA . THR B 1 71 ? 3.639 -4.348 -5.637 1 98.69 71 THR B CA 1
ATOM 1786 C C . THR B 1 71 ? 3 -3.426 -4.602 1 98.69 71 THR B C 1
ATOM 1788 O O . THR B 1 71 ? 2.615 -2.299 -4.918 1 98.69 71 THR B O 1
ATOM 1791 N N . THR B 1 72 ? 2.92 -3.963 -3.395 1 98.75 72 THR B N 1
ATOM 1792 C CA . THR B 1 72 ? 2.326 -3.205 -2.299 1 98.75 72 THR B CA 1
ATOM 1793 C C . THR B 1 72 ? 3.035 -1.865 -2.121 1 98.75 72 THR B C 1
ATOM 1795 O O . THR B 1 72 ? 2.393 -0.813 -2.111 1 98.75 72 THR B O 1
ATOM 1798 N N . PHE B 1 73 ? 4.301 -1.915 -2.053 1 98.81 73 PHE B N 1
ATOM 1799 C CA . PHE B 1 73 ? 5.016 -0.696 -1.692 1 98.81 73 PHE B CA 1
ATOM 1800 C C . PHE B 1 73 ? 5.289 0.155 -2.926 1 98.81 73 PHE B C 1
ATOM 1802 O O . PHE B 1 73 ? 5.555 1.354 -2.814 1 98.81 73 PHE B O 1
ATOM 1809 N N . MET B 1 74 ? 5.191 -0.49 -4.098 1 98.81 74 MET B N 1
ATOM 1810 C CA . MET B 1 74 ? 5.191 0.308 -5.32 1 98.81 74 MET B CA 1
ATOM 1811 C C . MET B 1 74 ? 3.943 1.179 -5.402 1 98.81 74 MET B C 1
ATOM 1813 O O . MET B 1 74 ? 4.035 2.389 -5.617 1 98.81 74 MET B O 1
ATOM 1817 N N . ILE B 1 75 ? 2.773 0.591 -5.223 1 98.81 75 ILE B N 1
ATOM 1818 C CA . ILE B 1 75 ? 1.502 1.299 -5.324 1 98.81 75 ILE B CA 1
ATOM 1819 C C . ILE B 1 75 ? 1.379 2.305 -4.18 1 98.81 75 ILE B C 1
ATOM 1821 O O . ILE B 1 75 ? 0.954 3.443 -4.391 1 98.81 75 ILE B O 1
ATOM 1825 N N . GLY B 1 76 ? 1.775 1.867 -2.984 1 98.69 76 GLY B N 1
ATOM 1826 C CA . GLY B 1 76 ? 1.742 2.779 -1.854 1 98.69 76 GLY B CA 1
ATOM 1827 C C . GLY B 1 76 ? 2.594 4.02 -2.059 1 98.69 76 GLY B C 1
ATOM 1828 O O . GLY B 1 76 ? 2.146 5.137 -1.793 1 98.69 76 GLY B O 1
ATOM 1829 N N . THR B 1 77 ? 3.773 3.82 -2.488 1 98.81 77 THR B N 1
ATOM 1830 C CA . THR B 1 77 ? 4.684 4.938 -2.727 1 98.81 77 THR B CA 1
ATOM 1831 C C . THR B 1 77 ? 4.18 5.809 -3.871 1 98.81 77 THR B C 1
ATOM 1833 O O . THR B 1 77 ? 4.336 7.031 -3.842 1 98.81 77 THR B O 1
ATOM 1836 N N . PHE B 1 78 ? 3.627 5.188 -4.852 1 98.69 78 PHE B N 1
ATOM 1837 C CA . PHE B 1 78 ? 3.029 5.949 -5.941 1 98.69 78 PHE B CA 1
ATOM 1838 C C . PHE B 1 78 ? 1.958 6.895 -5.418 1 98.69 78 PHE B C 1
ATOM 1840 O O . PHE B 1 78 ? 1.932 8.07 -5.781 1 98.69 78 PHE B O 1
ATOM 1847 N N . CYS B 1 79 ? 1.066 6.387 -4.555 1 98.44 79 CYS B N 1
ATOM 1848 C CA . CYS B 1 79 ? -0.004 7.203 -3.994 1 98.44 79 CYS B CA 1
ATOM 1849 C C . CYS B 1 79 ? 0.562 8.352 -3.162 1 98.44 79 CYS B C 1
ATOM 1851 O O . CYS B 1 79 ? 0.07 9.477 -3.23 1 98.44 79 CYS B O 1
ATOM 1853 N N . LEU B 1 80 ? 1.584 8.031 -2.4 1 98.31 80 LEU B N 1
ATOM 1854 C CA . LEU B 1 80 ? 2.211 9.047 -1.559 1 98.31 80 LEU B CA 1
ATOM 1855 C C . LEU B 1 80 ? 2.869 10.125 -2.408 1 98.31 80 LEU B C 1
ATOM 1857 O O . LEU B 1 80 ? 2.664 11.32 -2.172 1 98.31 80 LEU B O 1
ATOM 1861 N N . LEU B 1 81 ? 3.602 9.711 -3.385 1 98 81 LEU B N 1
ATOM 1862 C CA . LEU B 1 81 ? 4.285 10.648 -4.266 1 98 81 LEU B CA 1
ATOM 1863 C C . LEU B 1 81 ? 3.281 11.477 -5.062 1 98 81 LEU B C 1
ATOM 1865 O O . LEU B 1 81 ? 3.447 12.695 -5.207 1 98 81 LEU B O 1
ATOM 1869 N N . LEU B 1 82 ? 2.27 10.844 -5.543 1 97.25 82 LEU B N 1
ATOM 1870 C CA . LEU B 1 82 ? 1.224 11.539 -6.289 1 97.25 82 LEU B CA 1
ATOM 1871 C C . LEU B 1 82 ? 0.57 12.609 -5.43 1 97.25 82 LEU B C 1
ATOM 1873 O O . LEU B 1 82 ? 0.323 13.727 -5.902 1 97.25 82 LEU B O 1
ATOM 1877 N N . ALA B 1 83 ? 0.303 12.328 -4.223 1 97.62 83 ALA B N 1
ATOM 1878 C CA . ALA B 1 83 ? -0.325 13.281 -3.307 1 97.62 83 ALA B CA 1
ATOM 1879 C C . ALA B 1 83 ? 0.574 14.492 -3.07 1 97.62 83 ALA B C 1
ATOM 1881 O O . ALA B 1 83 ? 0.107 15.633 -3.088 1 97.62 83 ALA B O 1
ATOM 1882 N N . CYS B 1 84 ? 1.848 14.242 -2.865 1 96.75 84 CYS B N 1
ATOM 1883 C CA . CYS B 1 84 ? 2.787 15.32 -2.594 1 96.75 84 CYS B CA 1
ATOM 1884 C C . CYS B 1 84 ? 3.004 16.172 -3.836 1 96.75 84 CYS B C 1
ATOM 1886 O O . CYS B 1 84 ? 3.312 17.359 -3.729 1 96.75 84 CYS B O 1
ATOM 1888 N N . LEU B 1 85 ? 2.803 15.617 -4.988 1 95.44 85 LEU B N 1
ATOM 1889 C CA . LEU B 1 85 ? 2.998 16.344 -6.238 1 95.44 85 LEU B CA 1
ATOM 1890 C C . LEU B 1 85 ? 1.751 17.156 -6.598 1 95.44 85 LEU B C 1
ATOM 1892 O O . LEU B 1 85 ? 1.846 18.203 -7.246 1 95.44 85 LEU B O 1
ATOM 1896 N N . THR B 1 86 ? 0.576 16.688 -6.168 1 94.69 86 THR B N 1
ATOM 1897 C CA . THR B 1 86 ? -0.674 17.328 -6.562 1 94.69 86 THR B CA 1
ATOM 1898 C C . THR B 1 86 ? -1.079 18.391 -5.547 1 94.69 86 THR B C 1
ATOM 1900 O O . THR B 1 86 ? -1.927 19.234 -5.832 1 94.69 86 THR B O 1
ATOM 1903 N N . SER B 1 87 ? -0.499 18.344 -4.387 1 93.75 87 SER B N 1
ATOM 1904 C CA . SER B 1 87 ? -0.816 19.297 -3.328 1 93.75 87 SER B CA 1
ATOM 1905 C C . SER B 1 87 ? 0.45 19.828 -2.67 1 93.75 87 SER B C 1
ATOM 1907 O O . SER B 1 87 ? 1.279 19.047 -2.186 1 93.75 87 SER B O 1
ATOM 1909 N N . LEU B 1 88 ? 0.544 21.078 -2.531 1 90 88 LEU B N 1
ATOM 1910 C CA . LEU B 1 88 ? 1.722 21.734 -1.972 1 90 88 LEU B CA 1
ATOM 1911 C C . LEU B 1 88 ? 1.797 21.531 -0.464 1 90 88 LEU B C 1
ATOM 1913 O O . LEU B 1 88 ? 2.889 21.453 0.104 1 90 88 LEU B O 1
ATOM 1917 N N . SER B 1 89 ? 0.672 21.438 0.144 1 92.12 89 SER B N 1
ATOM 1918 C CA . SER B 1 89 ? 0.64 21.359 1.601 1 92.12 89 SER B CA 1
ATOM 1919 C C . SER B 1 89 ? 0.819 19.938 2.088 1 92.12 89 SER B C 1
ATOM 1921 O O . SER B 1 89 ? 1.184 19.703 3.244 1 92.12 89 SER B O 1
ATOM 1923 N N . THR B 1 90 ? 0.574 18.969 1.193 1 95.25 90 THR B N 1
ATOM 1924 C CA . THR B 1 90 ? 0.543 17.562 1.607 1 95.25 90 THR B CA 1
ATOM 1925 C C . THR B 1 90 ? 1.914 17.125 2.105 1 95.25 90 THR B C 1
ATOM 1927 O O . THR B 1 90 ? 2.02 16.469 3.152 1 95.25 90 THR B O 1
ATOM 1930 N N . GLY B 1 91 ? 2.98 17.516 1.455 1 93.06 91 GLY B N 1
ATOM 1931 C CA . GLY B 1 91 ? 4.324 17.125 1.841 1 93.06 91 GLY B CA 1
ATOM 1932 C C . GLY B 1 91 ? 4.691 17.547 3.252 1 93.06 91 GLY B C 1
ATOM 1933 O O . GLY B 1 91 ? 5.223 16.75 4.027 1 93.06 91 GLY B O 1
ATOM 1934 N N . GLY B 1 92 ? 4.359 18.766 3.551 1 93.62 92 GLY B N 1
ATOM 1935 C CA . GLY B 1 92 ? 4.66 19.281 4.871 1 93.62 92 GLY B CA 1
ATOM 1936 C C . GLY B 1 92 ? 3.773 18.719 5.961 1 93.62 92 GLY B C 1
ATOM 1937 O O . GLY B 1 92 ? 4.234 18.453 7.074 1 93.62 92 GLY B O 1
ATOM 1938 N N . LEU B 1 93 ? 2.553 18.469 5.68 1 94.94 93 LEU B N 1
ATOM 1939 C CA . LEU B 1 93 ? 1.602 17.969 6.672 1 94.94 93 LEU B CA 1
ATOM 1940 C C . LEU B 1 93 ? 1.874 16.5 7 1 94.94 93 LEU B C 1
ATOM 1942 O O . LEU B 1 93 ? 1.872 16.109 8.172 1 94.94 93 LEU B O 1
ATOM 1946 N N . ILE B 1 94 ? 2.117 15.742 5.977 1 95.75 94 ILE B N 1
ATOM 1947 C CA . ILE B 1 94 ? 2.309 14.312 6.191 1 95.75 94 ILE B CA 1
ATOM 1948 C C . ILE B 1 94 ? 3.617 14.07 6.941 1 95.75 94 ILE B C 1
ATOM 1950 O O . ILE B 1 94 ? 3.721 13.133 7.738 1 95.75 94 ILE B O 1
ATOM 1954 N N . ALA B 1 95 ? 4.598 15.008 6.727 1 94.81 95 ALA B N 1
ATOM 1955 C CA . ALA B 1 95 ? 5.887 14.898 7.402 1 94.81 95 ALA B CA 1
ATOM 1956 C C . ALA B 1 95 ? 5.738 15.078 8.906 1 94.81 95 ALA B C 1
ATOM 1958 O O . ALA B 1 95 ? 6.586 14.633 9.68 1 94.81 95 ALA B O 1
ATOM 1959 N N . LYS B 1 96 ? 4.66 15.641 9.273 1 94.56 96 LYS B N 1
ATOM 1960 C CA . LYS B 1 96 ? 4.395 15.906 10.688 1 94.56 96 LYS B CA 1
ATOM 1961 C C . LYS B 1 96 ? 3.596 14.766 11.32 1 94.56 96 LYS B C 1
ATOM 1963 O O . LYS B 1 96 ? 3.303 14.789 12.516 1 94.56 96 LYS B O 1
ATOM 1968 N N . THR B 1 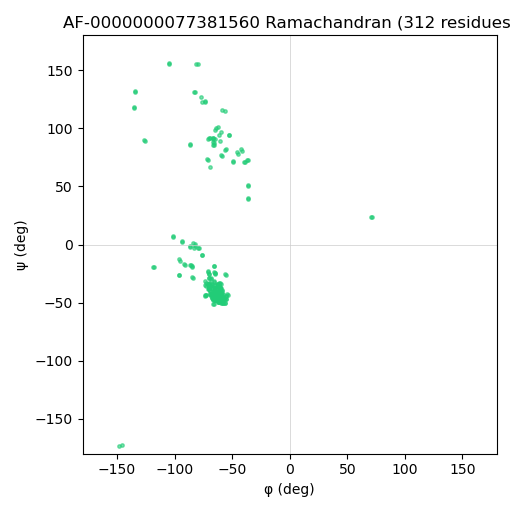97 ? 3.324 13.789 10.594 1 95.62 97 THR B N 1
ATOM 1969 C CA . THR B 1 97 ? 2.615 12.625 11.102 1 95.62 97 THR B CA 1
ATOM 1970 C C . THR B 1 97 ? 3.572 11.453 11.289 1 95.62 97 THR B C 1
ATOM 1972 O O . THR B 1 97 ? 4.621 11.383 10.641 1 95.62 97 THR B O 1
ATOM 1975 N N . ILE B 1 98 ? 3.188 10.57 12.156 1 96.69 98 ILE B N 1
ATOM 1976 C CA . ILE B 1 98 ? 3.996 9.375 12.375 1 96.69 98 ILE B CA 1
ATOM 1977 C C . ILE B 1 98 ? 3.783 8.398 11.227 1 96.69 98 ILE B C 1
ATOM 1979 O O . ILE B 1 98 ? 4.492 7.391 11.117 1 96.69 98 ILE B O 1
ATOM 1983 N N . TYR B 1 99 ? 2.828 8.609 10.312 1 97.56 99 TYR B N 1
ATOM 1984 C CA . TYR B 1 99 ? 2.479 7.703 9.219 1 97.56 99 TYR B CA 1
ATOM 1985 C C . TYR B 1 99 ? 3.697 7.383 8.367 1 97.56 99 TYR B C 1
ATOM 1987 O O . TYR B 1 99 ? 3.951 6.223 8.047 1 97.56 99 TYR B O 1
ATOM 1995 N N . GLU B 1 100 ? 4.457 8.375 7.996 1 97.94 100 GLU B N 1
ATOM 1996 C CA . GLU B 1 100 ? 5.598 8.156 7.113 1 97.94 100 GLU B CA 1
ATOM 1997 C C . GLU B 1 100 ? 6.629 7.234 7.766 1 97.94 100 GLU B C 1
ATOM 1999 O O . GLU B 1 100 ? 7.188 6.355 7.109 1 97.94 100 GLU B O 1
ATOM 2004 N N . LEU B 1 101 ? 6.863 7.512 9.008 1 97.5 101 LEU B N 1
ATOM 2005 C CA . LEU B 1 101 ? 7.816 6.664 9.711 1 97.5 101 LEU B CA 1
ATOM 2006 C C . LEU B 1 101 ? 7.352 5.215 9.719 1 97.5 101 LEU B C 1
ATOM 2008 O O . LEU B 1 101 ? 8.125 4.309 9.398 1 97.5 101 LEU B O 1
ATOM 2012 N N . ILE B 1 102 ? 6.121 4.988 10.047 1 98.31 102 ILE B N 1
ATOM 2013 C CA . ILE B 1 102 ? 5.562 3.641 10.109 1 98.31 102 ILE B CA 1
ATOM 2014 C C . ILE B 1 102 ? 5.605 2.998 8.727 1 98.31 102 ILE B C 1
ATOM 2016 O O . ILE B 1 102 ? 6.082 1.872 8.57 1 98.31 102 ILE B O 1
ATOM 2020 N N . TYR B 1 103 ? 5.125 3.715 7.719 1 98.56 103 TYR B N 1
ATOM 2021 C CA . TYR B 1 103 ? 5.031 3.199 6.359 1 98.56 103 TYR B CA 1
ATOM 2022 C C . TYR B 1 103 ? 6.402 2.768 5.848 1 98.56 103 TYR B C 1
ATOM 2024 O O . TYR B 1 103 ? 6.559 1.653 5.34 1 98.56 103 TYR B O 1
ATOM 2032 N N . HIS B 1 104 ? 7.383 3.602 5.961 1 98.81 104 HIS B N 1
ATOM 2033 C CA . HIS B 1 104 ? 8.711 3.314 5.422 1 98.81 104 HIS B CA 1
ATOM 2034 C C . HIS B 1 104 ? 9.406 2.217 6.219 1 98.81 104 HIS B C 1
ATOM 2036 O O . HIS B 1 104 ? 10.164 1.426 5.66 1 98.81 104 HIS B O 1
ATOM 2042 N N . THR B 1 105 ? 9.188 2.16 7.5 1 98.69 105 THR B N 1
ATOM 2043 C CA . THR B 1 105 ? 9.758 1.094 8.312 1 98.69 105 THR B CA 1
ATOM 2044 C C . THR B 1 105 ? 9.172 -0.26 7.922 1 98.69 105 THR B C 1
ATOM 2046 O O . THR B 1 105 ? 9.914 -1.226 7.715 1 98.69 105 THR B O 1
ATOM 2049 N N . VAL B 1 106 ? 7.852 -0.292 7.824 1 98.75 106 VAL B N 1
ATOM 2050 C CA . VAL B 1 106 ? 7.184 -1.534 7.449 1 98.75 106 VAL B CA 1
ATOM 2051 C C . VAL B 1 106 ? 7.645 -1.967 6.059 1 98.75 106 VAL B C 1
ATOM 2053 O O . VAL B 1 106 ? 7.91 -3.148 5.828 1 98.75 106 VAL B O 1
ATOM 2056 N N . ALA B 1 107 ? 7.719 -0.991 5.156 1 98.81 107 ALA B N 1
ATOM 2057 C CA . ALA B 1 107 ? 8.188 -1.281 3.807 1 98.81 107 ALA B CA 1
ATOM 2058 C C . ALA B 1 107 ? 9.594 -1.874 3.832 1 98.81 107 ALA B C 1
ATOM 2060 O O . ALA B 1 107 ? 9.859 -2.887 3.18 1 98.81 107 ALA B O 1
ATOM 2061 N N . ALA B 1 108 ? 10.492 -1.308 4.602 1 98.81 108 ALA B N 1
ATOM 2062 C CA . ALA B 1 108 ? 11.875 -1.781 4.684 1 98.81 108 ALA B CA 1
ATOM 2063 C C . ALA B 1 108 ? 11.938 -3.207 5.227 1 98.81 108 ALA B C 1
ATOM 2065 O O . ALA B 1 108 ? 12.578 -4.078 4.637 1 98.81 108 ALA B O 1
ATOM 2066 N N . LEU B 1 109 ? 11.211 -3.455 6.262 1 98.81 109 LEU B N 1
ATOM 2067 C CA . LEU B 1 109 ? 11.25 -4.754 6.926 1 98.81 109 LEU B CA 1
ATOM 2068 C C . LEU B 1 109 ? 10.68 -5.84 6.02 1 98.81 109 LEU B C 1
ATOM 2070 O O . LEU B 1 109 ? 11.281 -6.91 5.875 1 98.81 109 LEU B O 1
ATOM 2074 N N . LEU B 1 110 ? 9.57 -5.598 5.43 1 98.88 110 LEU B N 1
ATOM 2075 C CA . LEU B 1 110 ? 8.922 -6.613 4.609 1 98.88 110 LEU B CA 1
ATOM 2076 C C . LEU B 1 110 ? 9.703 -6.859 3.324 1 98.88 110 LEU B C 1
ATOM 2078 O O . LEU B 1 110 ? 9.773 -7.988 2.838 1 98.88 110 LEU B O 1
ATOM 2082 N N . LEU B 1 111 ? 10.25 -5.77 2.783 1 98.88 111 LEU B N 1
ATOM 2083 C CA . LEU B 1 111 ? 11.039 -5.945 1.567 1 98.88 111 LEU B CA 1
ATOM 2084 C C . LEU B 1 111 ? 12.336 -6.688 1.862 1 98.88 111 LEU B C 1
ATOM 2086 O O . LEU B 1 111 ? 12.82 -7.457 1.027 1 98.88 111 LEU B O 1
ATOM 2090 N N . ILE B 1 112 ? 12.945 -6.457 3.029 1 98.88 112 ILE B N 1
ATOM 2091 C CA . ILE B 1 112 ? 14.117 -7.234 3.42 1 98.88 112 ILE B CA 1
ATOM 2092 C C . ILE B 1 112 ? 13.742 -8.711 3.535 1 98.88 112 ILE B C 1
ATOM 2094 O O . ILE B 1 112 ? 14.43 -9.578 2.992 1 98.88 112 ILE B O 1
ATOM 2098 N N . ALA B 1 113 ? 12.695 -8.969 4.227 1 98.75 113 ALA B N 1
ATOM 2099 C CA . ALA B 1 113 ? 12.242 -10.344 4.43 1 98.75 113 ALA B CA 1
ATOM 2100 C C . ALA B 1 113 ? 11.945 -11.031 3.1 1 98.75 113 ALA B C 1
ATOM 2102 O O . ALA B 1 113 ? 12.414 -12.141 2.844 1 98.75 113 ALA B O 1
ATOM 2103 N N . SER B 1 114 ? 11.141 -10.359 2.258 1 98.5 114 SER B N 1
ATOM 2104 C CA . SER B 1 114 ? 10.758 -10.992 0.999 1 98.5 114 SER B CA 1
ATOM 2105 C C . SER B 1 114 ? 11.961 -11.172 0.079 1 98.5 114 SER B C 1
ATOM 2107 O O . SER B 1 114 ? 12.07 -12.195 -0.602 1 98.5 114 SER B O 1
ATOM 2109 N N . SER B 1 115 ? 12.867 -10.195 0.017 1 98.62 115 SER B N 1
ATOM 2110 C CA . SER B 1 115 ? 14.062 -10.281 -0.82 1 98.62 115 SER B CA 1
ATOM 2111 C C . SER B 1 115 ? 15 -11.383 -0.329 1 98.62 115 SER B C 1
ATOM 2113 O O . SER B 1 115 ? 15.523 -12.156 -1.129 1 98.62 115 SER B O 1
ATOM 2115 N N . ALA B 1 116 ? 15.195 -11.445 0.947 1 98.06 116 ALA B N 1
ATOM 2116 C CA . ALA B 1 116 ? 16.062 -12.469 1.524 1 98.06 116 ALA B CA 1
ATOM 2117 C C . ALA B 1 116 ? 15.539 -13.867 1.233 1 98.06 116 ALA B C 1
ATOM 2119 O O . ALA B 1 116 ? 16.297 -14.75 0.824 1 98.06 116 ALA B O 1
ATOM 2120 N N . LEU B 1 117 ? 14.266 -14.055 1.479 1 97.31 117 LEU B N 1
ATOM 2121 C CA . LEU B 1 117 ? 13.68 -15.375 1.246 1 97.31 117 LEU B CA 1
ATOM 2122 C C . LEU B 1 117 ? 13.797 -15.773 -0.222 1 97.31 117 LEU B C 1
ATOM 2124 O O . LEU B 1 117 ? 14.07 -16.938 -0.536 1 97.31 117 LEU B O 1
ATOM 2128 N N . LEU B 1 118 ? 13.562 -14.797 -1.101 1 96.5 118 LEU B N 1
ATOM 2129 C CA . LEU B 1 118 ? 13.688 -15.062 -2.527 1 96.5 118 LEU B CA 1
ATOM 2130 C C . LEU B 1 118 ? 15.125 -15.438 -2.887 1 96.5 118 LEU B C 1
ATOM 2132 O O . LEU B 1 118 ? 15.359 -16.406 -3.6 1 96.5 118 LEU B O 1
ATOM 2136 N N . LEU B 1 119 ? 16.062 -14.703 -2.363 1 96.5 119 LEU B N 1
ATOM 2137 C CA . LEU B 1 119 ? 17.469 -14.922 -2.689 1 96.5 119 LEU B CA 1
ATOM 2138 C C . LEU B 1 119 ? 17.984 -16.234 -2.088 1 96.5 119 LEU B C 1
ATOM 2140 O O . LEU B 1 119 ? 18.828 -16.906 -2.676 1 96.5 119 LEU B O 1
ATOM 2144 N N . ILE B 1 120 ? 17.531 -16.547 -0.891 1 96.12 120 ILE B N 1
ATOM 2145 C CA . ILE B 1 120 ? 17.891 -17.828 -0.274 1 96.12 120 ILE B CA 1
ATOM 2146 C C . ILE B 1 120 ? 17.406 -18.984 -1.148 1 96.12 120 ILE B C 1
ATOM 2148 O O . ILE B 1 120 ? 18.125 -19.953 -1.355 1 96.12 120 ILE B O 1
ATOM 2152 N N . LYS B 1 121 ? 16.188 -18.891 -1.667 1 92.81 121 LYS B N 1
ATOM 2153 C CA . LYS B 1 121 ? 15.648 -19.906 -2.57 1 92.81 121 LYS B CA 1
ATOM 2154 C C . LYS B 1 121 ? 16.516 -20.031 -3.824 1 92.81 121 LYS B C 1
ATOM 2156 O O . LYS B 1 121 ? 16.719 -21.141 -4.328 1 92.81 121 LYS B O 1
ATOM 2161 N N . LEU B 1 122 ? 17.016 -18.922 -4.32 1 92.19 122 LEU B N 1
ATOM 2162 C CA . LEU B 1 122 ? 17.719 -18.891 -5.602 1 92.19 122 LEU B CA 1
ATOM 2163 C C . LEU B 1 122 ? 19.172 -19.328 -5.441 1 92.19 122 LEU B C 1
ATOM 2165 O O . LEU B 1 122 ? 19.891 -19.469 -6.43 1 92.19 122 LEU B O 1
ATOM 2169 N N . LYS B 1 123 ? 19.562 -19.625 -4.266 1 90.88 123 LYS B N 1
ATOM 2170 C CA . LYS B 1 123 ? 20.891 -20.188 -4.059 1 90.88 123 LYS B CA 1
ATOM 2171 C C . LYS B 1 123 ? 21.016 -21.562 -4.727 1 90.88 123 LYS B C 1
ATOM 2173 O O . LYS B 1 123 ? 22.062 -21.891 -5.297 1 90.88 123 LYS B O 1
ATOM 2178 N N . ASP B 1 124 ? 19.938 -22.25 -4.688 1 87.38 124 ASP B N 1
ATOM 2179 C CA . ASP B 1 124 ? 19.938 -23.609 -5.211 1 87.38 124 ASP B CA 1
ATOM 2180 C C . ASP B 1 124 ? 19.422 -23.641 -6.648 1 87.38 124 ASP B C 1
ATOM 2182 O O . ASP B 1 124 ? 19.781 -24.531 -7.422 1 87.38 124 ASP B O 1
ATOM 2186 N N . TYR B 1 125 ? 18.625 -22.719 -7.016 1 82.75 125 TYR B N 1
ATOM 2187 C CA . TYR B 1 125 ? 17.984 -22.656 -8.328 1 82.75 125 TYR B CA 1
ATOM 2188 C C . TYR B 1 125 ? 18.234 -21.297 -8.992 1 82.75 125 TYR B C 1
ATOM 2190 O O . TYR B 1 125 ? 17.406 -20.391 -8.891 1 82.75 125 TYR B O 1
ATOM 2198 N N . LYS B 1 126 ? 19.297 -21.281 -9.711 1 82.69 126 LYS B N 1
ATOM 2199 C CA . LYS B 1 126 ? 19.719 -19.984 -10.211 1 82.69 126 LYS B CA 1
ATOM 2200 C C . LYS B 1 126 ? 18.812 -19.516 -11.344 1 82.69 126 LYS B C 1
ATOM 2202 O O . LYS B 1 126 ? 18.484 -20.281 -12.242 1 82.69 126 LYS B O 1
ATOM 2207 N N . HIS B 1 127 ? 18.25 -18.359 -11.156 1 89.25 127 HIS B N 1
ATOM 2208 C CA . HIS B 1 127 ? 17.5 -17.609 -12.156 1 89.25 127 HIS B CA 1
ATOM 2209 C C . HIS B 1 127 ? 17.891 -16.141 -12.148 1 89.25 127 HIS B C 1
ATOM 2211 O O . HIS B 1 127 ? 17.594 -15.422 -11.195 1 89.25 127 HIS B O 1
ATOM 2217 N N . ASP B 1 128 ? 18.438 -15.672 -13.258 1 92.31 128 ASP B N 1
ATOM 2218 C CA . ASP B 1 128 ? 19.047 -14.352 -13.297 1 92.31 128 ASP B CA 1
ATOM 2219 C C . ASP B 1 128 ? 18 -13.258 -13.062 1 92.31 128 ASP B C 1
ATOM 2221 O O . ASP B 1 128 ? 18.234 -12.312 -12.305 1 92.31 128 ASP B O 1
ATOM 2225 N N . ALA B 1 129 ? 16.906 -13.359 -13.766 1 93.56 129 ALA B N 1
ATOM 2226 C CA . ALA B 1 129 ? 15.875 -12.328 -13.656 1 93.56 129 ALA B CA 1
ATOM 2227 C C . ALA B 1 129 ? 15.352 -12.227 -12.219 1 93.56 129 ALA B C 1
ATOM 2229 O O . ALA B 1 129 ? 15.227 -11.133 -11.672 1 93.56 129 ALA B O 1
ATOM 2230 N N . TYR B 1 130 ? 15.102 -13.328 -11.562 1 94.25 130 TYR B N 1
ATOM 2231 C CA . TYR B 1 130 ? 14.602 -13.344 -10.195 1 94.25 130 TYR B CA 1
ATOM 2232 C C . TYR B 1 130 ? 15.672 -12.883 -9.211 1 94.25 130 TYR B C 1
ATOM 2234 O O . TYR B 1 130 ? 15.367 -12.258 -8.195 1 94.25 130 TYR B O 1
ATOM 2242 N N . MET B 1 131 ? 16.906 -13.25 -9.562 1 95.62 131 MET B N 1
ATOM 2243 C CA . MET B 1 131 ? 18 -12.773 -8.727 1 95.62 131 MET B CA 1
ATOM 2244 C C . MET B 1 131 ? 18.078 -11.25 -8.758 1 95.62 131 MET B C 1
ATOM 2246 O O . MET B 1 131 ? 18.266 -10.617 -7.715 1 95.62 131 MET B O 1
ATOM 2250 N N . ALA B 1 132 ? 17.969 -10.672 -9.922 1 96.94 132 ALA B N 1
ATOM 2251 C CA . ALA B 1 132 ? 17.953 -9.219 -10.062 1 96.94 132 ALA B CA 1
ATOM 2252 C C . ALA B 1 132 ? 16.812 -8.594 -9.266 1 96.94 132 ALA B C 1
ATOM 2254 O O . ALA B 1 132 ? 17 -7.566 -8.609 1 96.94 132 ALA B O 1
ATOM 2255 N N . ALA B 1 133 ? 15.672 -9.211 -9.344 1 97.81 133 ALA B N 1
ATOM 2256 C CA . ALA B 1 133 ? 14.516 -8.719 -8.609 1 97.81 133 ALA B CA 1
ATOM 2257 C C . ALA B 1 133 ? 14.773 -8.734 -7.102 1 97.81 133 ALA B C 1
ATOM 2259 O O . ALA B 1 133 ? 14.406 -7.797 -6.395 1 97.81 133 ALA B O 1
ATOM 2260 N N . GLY B 1 134 ? 15.383 -9.812 -6.613 1 97.94 134 GLY B N 1
ATOM 2261 C CA . GLY B 1 134 ? 15.719 -9.891 -5.203 1 97.94 134 GLY B CA 1
ATOM 2262 C C . GLY B 1 134 ? 16.719 -8.836 -4.766 1 97.94 134 GLY B C 1
ATOM 2263 O O . GLY B 1 134 ? 16.547 -8.211 -3.719 1 97.94 134 GLY B O 1
ATOM 2264 N N . ILE B 1 135 ? 17.703 -8.633 -5.543 1 98.31 135 ILE B N 1
ATOM 2265 C CA . ILE B 1 135 ? 18.734 -7.652 -5.23 1 98.31 135 ILE B CA 1
ATOM 2266 C C . ILE B 1 135 ? 18.141 -6.246 -5.258 1 98.31 135 ILE B C 1
ATOM 2268 O O . ILE B 1 135 ? 18.391 -5.441 -4.352 1 98.31 135 ILE B O 1
ATOM 2272 N N . LEU B 1 136 ? 17.391 -6 -6.285 1 98.81 136 LEU B N 1
ATOM 2273 C CA . LEU B 1 136 ? 16.734 -4.703 -6.375 1 98.81 136 LEU B CA 1
ATOM 2274 C C . LEU B 1 136 ? 15.805 -4.477 -5.18 1 98.81 136 LEU B C 1
ATOM 2276 O O . LEU B 1 136 ? 15.68 -3.354 -4.691 1 98.81 136 LEU B O 1
ATOM 2280 N N . GLY B 1 137 ? 15.141 -5.535 -4.754 1 98.81 137 GLY B N 1
ATOM 2281 C CA . GLY B 1 137 ? 14.328 -5.441 -3.553 1 98.81 137 GLY B CA 1
ATOM 2282 C C . GLY B 1 137 ? 15.125 -5.027 -2.328 1 98.81 137 GLY B C 1
ATOM 2283 O O . GLY B 1 137 ? 14.664 -4.215 -1.524 1 98.81 137 GLY B O 1
ATOM 2284 N N . LEU B 1 138 ? 16.312 -5.559 -2.236 1 98.81 138 LEU B N 1
ATOM 2285 C CA . LEU B 1 138 ? 17.172 -5.207 -1.113 1 98.81 138 LEU B CA 1
ATOM 2286 C C . LEU B 1 138 ? 17.625 -3.752 -1.201 1 98.81 138 LEU B C 1
ATOM 2288 O O . LEU B 1 138 ? 17.641 -3.043 -0.192 1 98.81 138 LEU B O 1
ATOM 2292 N N . VAL B 1 139 ? 18 -3.355 -2.354 1 98.81 139 VAL B N 1
ATOM 2293 C CA . VAL B 1 139 ? 18.359 -1.961 -2.57 1 98.81 139 VAL B CA 1
ATOM 2294 C C . VAL B 1 139 ? 17.203 -1.053 -2.186 1 98.81 139 VAL B C 1
ATOM 2296 O O . VAL B 1 139 ? 17.391 -0.042 -1.505 1 98.81 139 VAL B O 1
ATOM 2299 N N . ASN B 1 140 ? 16.047 -1.43 -2.641 1 98.88 140 ASN B N 1
ATOM 2300 C CA . ASN B 1 140 ? 14.852 -0.647 -2.336 1 98.88 140 ASN B CA 1
ATOM 2301 C C . ASN B 1 140 ? 14.594 -0.591 -0.833 1 98.88 140 ASN B C 1
ATOM 2303 O O . ASN B 1 140 ? 14.141 0.434 -0.315 1 98.88 140 ASN B O 1
ATOM 2307 N N . ALA B 1 141 ? 14.852 -1.699 -0.132 1 98.88 141 ALA B N 1
ATOM 2308 C CA . ALA B 1 141 ? 14.695 -1.733 1.32 1 98.88 141 ALA B CA 1
ATOM 2309 C C . ALA B 1 141 ? 15.609 -0.711 1.993 1 98.88 141 ALA B C 1
ATOM 2311 O O . ALA B 1 141 ? 15.211 -0.061 2.963 1 98.88 141 ALA B O 1
ATOM 2312 N N . VAL B 1 142 ? 16.797 -0.574 1.452 1 98.75 142 VAL B N 1
ATOM 2313 C CA . VAL B 1 142 ? 17.734 0.403 1.987 1 98.75 142 VAL B CA 1
ATOM 2314 C C . VAL B 1 142 ? 17.188 1.813 1.789 1 98.75 142 VAL B C 1
ATOM 2316 O O . VAL B 1 142 ? 17.266 2.646 2.695 1 98.75 142 VAL B O 1
ATOM 2319 N N . LEU B 1 143 ? 16.641 2.059 0.644 1 98.81 143 LEU B N 1
ATOM 2320 C CA . LEU B 1 143 ? 16.047 3.367 0.383 1 98.81 143 LEU B CA 1
ATOM 2321 C C . LEU B 1 143 ? 14.906 3.65 1.351 1 98.81 143 LEU B C 1
ATOM 2323 O O . LEU B 1 143 ? 14.789 4.762 1.87 1 98.81 143 LEU B O 1
ATOM 2327 N N . TYR B 1 144 ? 14.055 2.668 1.556 1 98.88 144 TYR B N 1
ATOM 2328 C CA . TYR B 1 144 ? 12.953 2.842 2.498 1 98.88 144 TYR B CA 1
ATOM 2329 C C . TYR B 1 144 ? 13.477 3.072 3.912 1 98.88 144 TYR B C 1
ATOM 2331 O O . TYR B 1 144 ? 12.875 3.809 4.691 1 98.88 144 TYR B O 1
ATOM 2339 N N . PHE B 1 145 ? 14.594 2.422 4.203 1 98.62 145 PHE B N 1
ATOM 2340 C CA . PHE B 1 145 ? 15.203 2.615 5.516 1 98.62 145 PHE B CA 1
ATOM 2341 C C . PHE B 1 145 ? 15.688 4.047 5.68 1 98.62 145 PHE B C 1
ATOM 2343 O O . PHE B 1 145 ? 15.508 4.656 6.738 1 98.62 145 PHE B O 1
ATOM 2350 N N . ILE B 1 146 ? 16.312 4.543 4.711 1 98.69 146 ILE B N 1
ATOM 2351 C CA . ILE B 1 146 ? 16.766 5.93 4.734 1 98.69 146 ILE B CA 1
ATOM 2352 C C . ILE B 1 146 ? 15.562 6.863 4.895 1 98.69 146 ILE B C 1
ATOM 2354 O O . ILE B 1 146 ? 15.609 7.809 5.684 1 98.69 146 ILE B O 1
ATOM 2358 N N . SER B 1 147 ? 14.516 6.613 4.156 1 98.62 147 SER B N 1
ATOM 2359 C CA . SER B 1 147 ? 13.305 7.426 4.254 1 98.62 147 SER B CA 1
ATOM 2360 C C . SER B 1 147 ? 12.703 7.348 5.652 1 98.62 147 SER B C 1
ATOM 2362 O O . SER B 1 147 ? 12.148 8.328 6.148 1 98.62 147 SER B O 1
ATOM 2364 N N . ALA B 1 148 ? 12.812 6.188 6.246 1 98.25 148 ALA B N 1
ATOM 2365 C CA . ALA B 1 148 ? 12.312 6.027 7.609 1 98.25 148 ALA B CA 1
ATOM 2366 C C . ALA B 1 148 ? 13.102 6.895 8.586 1 98.25 148 ALA B C 1
ATOM 2368 O O . ALA B 1 148 ? 12.523 7.5 9.492 1 98.25 148 ALA B O 1
ATOM 2369 N N . PHE B 1 149 ? 14.359 6.941 8.359 1 97.5 149 PHE B N 1
ATOM 2370 C CA . PHE B 1 149 ? 15.219 7.762 9.203 1 97.5 149 PHE B CA 1
ATOM 2371 C C . PHE B 1 149 ? 14.867 9.234 9.055 1 97.5 149 PHE B C 1
ATOM 2373 O O . PHE B 1 149 ? 14.797 9.961 10.055 1 97.5 149 PHE B O 1
ATOM 2380 N N . LEU B 1 150 ? 14.664 9.648 7.879 1 96.75 150 LEU B N 1
ATOM 2381 C CA . LEU B 1 150 ? 14.297 11.039 7.629 1 96.75 150 LEU B CA 1
ATOM 2382 C C . LEU B 1 150 ? 12.93 11.352 8.227 1 96.75 150 LEU B C 1
ATOM 2384 O O . LEU B 1 150 ? 12.719 12.43 8.781 1 96.75 150 LEU B O 1
ATOM 2388 N N . ALA B 1 151 ? 12.055 10.445 8.102 1 97 151 ALA B N 1
ATOM 2389 C CA . ALA B 1 151 ? 10.719 10.625 8.648 1 97 151 ALA B CA 1
ATOM 2390 C C . ALA B 1 151 ? 10.75 10.719 10.172 1 97 151 ALA B C 1
ATOM 2392 O O . ALA B 1 151 ? 9.977 11.469 10.773 1 97 151 ALA B O 1
ATOM 2393 N N . HIS B 1 152 ? 11.641 9.906 10.742 1 96.62 152 HIS B N 1
ATOM 2394 C CA . HIS B 1 152 ? 11.82 9.977 12.188 1 96.62 152 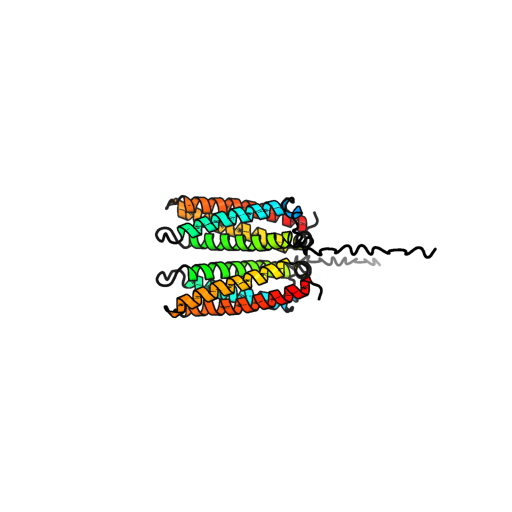HIS B CA 1
ATOM 2395 C C . HIS B 1 152 ? 12.266 11.367 12.625 1 96.62 152 HIS B C 1
ATOM 2397 O O . HIS B 1 152 ? 11.75 11.914 13.602 1 96.62 152 HIS B O 1
ATOM 2403 N N . ARG B 1 153 ? 13.125 11.961 11.906 1 95.31 153 ARG B N 1
ATOM 2404 C CA . ARG B 1 153 ? 13.648 13.289 12.203 1 95.31 153 ARG B CA 1
ATOM 2405 C C . ARG B 1 153 ? 12.578 14.359 12.008 1 95.31 153 ARG B C 1
ATOM 2407 O O . ARG B 1 153 ? 12.43 15.258 12.836 1 95.31 153 ARG B O 1
ATOM 2414 N N . SER B 1 154 ? 11.836 14.242 10.969 1 92.5 154 SER B N 1
ATOM 2415 C CA . SER B 1 154 ? 10.797 15.219 10.648 1 92.5 154 SER B CA 1
ATOM 2416 C C . SER B 1 154 ? 9.664 15.164 11.672 1 92.5 154 SER B C 1
ATOM 2418 O O . SER B 1 154 ? 9.109 16.203 12.039 1 92.5 154 SER B O 1
ATOM 2420 N N . TYR B 1 155 ? 9.359 14.055 12.094 1 92.69 155 TYR B N 1
ATOM 2421 C CA . TYR B 1 155 ? 8.266 13.867 13.047 1 92.69 155 TYR B CA 1
ATOM 2422 C C . TYR B 1 155 ? 8.633 14.445 14.406 1 92.69 155 TYR B C 1
ATOM 2424 O O . TYR B 1 155 ? 7.781 15.016 15.094 1 92.69 155 TYR B O 1
ATOM 2432 N N . ARG B 1 156 ? 9.867 14.422 14.836 1 88.62 156 ARG B N 1
ATOM 2433 C CA . ARG B 1 156 ? 10.328 14.914 16.125 1 88.62 156 ARG B CA 1
ATOM 2434 C C . ARG B 1 156 ? 10.656 16.406 16.078 1 88.62 156 ARG B C 1
ATOM 2436 O O . ARG B 1 156 ? 10.898 17.031 17.109 1 88.62 156 ARG B O 1
ATOM 2443 N N . GLY B 1 157 ? 10.516 16.922 14.992 1 83 157 GLY B N 1
ATOM 2444 C CA . GLY B 1 157 ? 10.805 18.344 14.852 1 83 157 GLY B CA 1
ATOM 2445 C C . GLY B 1 157 ? 12.289 18.672 14.922 1 83 157 GLY B C 1
ATOM 2446 O O . GLY B 1 157 ? 12.672 19.75 15.367 1 83 157 GLY B O 1
ATOM 2447 N N . ILE B 1 158 ? 13.039 17.703 14.617 1 72.81 158 ILE B N 1
ATOM 2448 C CA . ILE B 1 158 ? 14.477 17.922 14.617 1 72.81 158 ILE B CA 1
ATOM 2449 C C . ILE B 1 158 ? 14.984 18.062 13.188 1 72.81 158 ILE B C 1
ATOM 2451 O O . ILE B 1 158 ? 14.445 17.422 12.273 1 72.81 158 ILE B O 1
#

Solvent-accessible surface area (backbone atoms only — not comparable to full-atom values): 16453 Å² total; per-residue (Å²): 139,82,87,78,81,79,81,78,77,78,73,75,71,71,73,75,68,82,65,83,68,64,32,64,68,43,58,72,36,68,69,37,41,50,50,48,51,43,31,54,52,23,50,52,34,42,49,51,52,60,74,50,54,82,41,66,91,70,58,43,73,44,52,49,46,32,48,38,48,36,46,23,52,22,54,51,40,45,41,52,51,50,23,29,28,63,29,76,62,25,51,64,42,44,39,60,18,58,38,48,26,52,44,23,43,53,47,16,53,49,27,40,51,26,17,49,49,32,45,59,58,35,70,81,50,80,46,71,70,62,48,51,35,22,51,51,31,41,55,40,16,52,52,26,42,52,50,17,54,52,28,49,34,44,44,70,71,96,136,88,82,80,79,79,80,78,76,78,73,74,72,72,73,74,69,80,65,82,68,65,30,63,70,42,59,72,37,70,71,37,41,51,50,49,51,42,30,53,50,22,52,51,36,42,50,53,52,58,74,50,56,84,42,66,91,72,58,45,73,44,54,49,46,31,48,40,46,36,46,24,52,22,54,49,40,45,41,52,51,50,25,28,29,62,29,74,61,26,52,63,43,46,41,59,19,58,39,49,26,51,45,23,43,51,46,16,53,51,27,41,51,25,18,48,51,32,45,60,60,34,71,80,50,81,45,70,67,60,47,51,34,22,51,49,31,40,53,41,17,50,52,25,43,53,49,18,53,52,27,49,34,43,44,71,71,96

Sequence (316 aa):
MSHSVTITRTTTSTTNTSYIVLNTGYLKTFPGILKLFQLIIGVAVVTILAINYNNTRYYGPQDLFHYLMSTTFMIGTFCLLLACLTSLSTGGLIAKTIYELIYHTVAALLLIASSALLLIKLKDYKHDAYMAAGILGLVNAVLYFISAFLAHRSYRGIMSHSVTITRTTTSTTNTSYIVLNTGYLKTFPGILKLFQLIIGVAVVTILAINYNNTRYYGPQDLFHYLMSTTFMIGTFCLLLACLTSLSTGGLIAKTIYELIYHTVAALLLIASSALLLIKLKDYKHDAYMAAGILGLVNAVLYFISAFLAHRSYRGI

InterPro domains:
  IPR008253 Marvel domain [PF01284] (26-150)
  IPR008253 Marvel domain [PS51225] (26-156)
  IPR050578 MARVEL domain-containing and chemokine-like factor proteins [PTHR22776] (16-156)

Radius of gyration: 25.6 Å; Cα contacts (8 Å, |Δi|>4): 389; chains: 2; bounding box: 39×96×106 Å

Secondary structure (DSSP, 8-state):
-----------------------GGGGGSHHHHHHHHHHHHHHHHHHHHHHTTT-TTT--HHHHHHHHHHHHHHHHHHHHHHHHHH-HHHHHHHHTSTHHHHHHHHHHHHHHHHHHHHHHHTTTS--HHHHHHHHHHHHHHHHHHHHHHHHHHHHHT-/-----------------------GGGGGSHHHHHHHHHHHHHHHHHHHHHHTTT-TTT--HHHHHHHHHHHHHHHHHHHHHHHHHH-HHHHHHHHTSSHHHHHHHHHHHHHHHHHHHHHHHTTTS--HHHHHHHHHHHHHHHHHHHHHHHHHHHHHT-

Nearest PDB structures (foldseek):
  8vy9-assembly1_R  TM=3.956E-01  e=8.049E-01  Homo sapiens
  8rql-assembly1_R  TM=3.364E-01  e=6.932E-01  Homo sapiens
  9ija-assembly1_R  TM=3.861E-01  e=1.537E+00  Homo sapiens
  8yky-assembly1_R  TM=4.039E-01  e=3.244E+00  Clostridium perfringens
  8xqt-assembly1_R  TM=4.156E-01  e=3.087E+00  Clostridium perfringens

Foldseek 3Di:
DDPPPPPPPPPPPPPPPVPQQWPVVLCVDPLLVLLVLLLVLLVLLLVLLVVCVPVVVQDDPLSVQLNVLSVVLNVVSVVLSVVVGRDVCSVLVVLQDCVLLVSLLVSLVSLLVSLVSQCVSCVVPPDPSSPSSSVSSNVSSVSSVVSNVSSVCSNVVD/DPPPPPPPPPPPPPPCPVPQQWPVVLCVDPLLVLLVLLLVLLVLLLVLLVVCVPVVVQDDPLSVLLNVLSVVVNVVSVVLSVVVGRDVCSVLVVLQDCVLLVSLLVSLVSLLVSLVSQCVSCVVPPDPSSPSSSVSSNVSSVSSVVSNVSSVCSNVVD